Protein AF-0000000078694487 (afdb_homodimer)

pLDDT: mean 79.02, std 23.62, range [27.34, 98.44]

Solvent-accessible surface area (backbone atoms only — not comparable to full-atom values): 12330 Å² total; per-residue (Å²): 128,56,72,68,54,49,53,48,50,51,53,51,51,49,51,52,50,52,43,44,56,47,27,65,55,31,71,50,62,69,57,20,54,50,44,40,51,47,51,51,53,51,51,55,55,49,70,71,44,56,69,72,55,43,51,48,35,56,73,62,49,47,57,54,52,43,51,41,50,47,51,42,26,51,47,46,49,75,60,61,56,83,67,68,71,68,53,60,69,60,58,66,66,66,62,70,74,65,77,74,81,77,71,80,80,78,126,128,56,72,68,54,51,53,49,51,51,53,52,50,49,51,50,48,53,44,43,55,46,27,66,56,31,70,51,62,69,57,20,54,50,44,40,50,46,52,51,53,50,52,56,56,47,68,70,44,56,69,71,55,42,51,49,36,57,73,62,49,46,56,53,52,42,51,41,52,47,50,42,26,52,48,46,47,76,61,58,57,83,70,69,72,69,56,60,67,60,57,66,66,63,63,69,71,67,79,69,76,82,68,78,81,74,133

InterPro domains:
  IPR008011 Complex 1 LYR protein domain [PF05347] (18-67)
  IPR045297 LYRM4, LYR domain [cd20264] (11-79)
  IPR051522 Iron-sulfur cluster assembly LYR protein [PTHR13166] (3-97)

Organism: Leishmania braziliensis (NCBI:txid5660)

Nearest PDB structures (foldseek):
  6odd-assembly1_B  TM=8.840E-01  e=9.822E-03  Homo sapiens
  6uxe-assembly1_B  TM=8.274E-01  e=1.386E-02  Homo sapiens
  5usr-assembly1_B  TM=8.382E-01  e=1.386E-02  Homo sapiens
  6nzu-assembly1_B  TM=8.400E-01  e=1.647E-02  Homo sapiens
  8pk8-assembly1_B  TM=8.648E-01  e=2.607E-02  Homo sapiens

Foldseek 3Di:
DDPLLVVLVVLLVVLLVLQLVLLCLAPDPVSSVVSNVVSVVVSVVLVPDDSVVSVVCSVPPSVVVSVVSNVVSVVNVVPPDPPVPPVVVVVVVPPPPPDPCPPPDDD/DDPLLVVLVVLLVVLLVLQLVLLCLAPDPVSSVVSNVVSVVVSVVLVPDDSVVSVVCSVPPSVVVSVVSNVVSVVNVVPPPPPPPPVVVVVVPPPPPPDDDPPPPDD

Structure (mmCIF, N/CA/C/O backbone):
data_AF-0000000078694487-model_v1
#
loop_
_entity.id
_entity.type
_entity.pdbx_description
1 polymer 'Complex 1 LYR protein domain-containing protein'
#
loop_
_atom_site.group_PDB
_atom_site.id
_atom_site.type_symbol
_atom_site.label_atom_id
_atom_site.label_alt_id
_atom_site.label_comp_id
_atom_site.label_asym_id
_atom_site.label_entity_id
_atom_site.label_seq_id
_atom_site.pdbx_PDB_ins_code
_atom_site.Cartn_x
_atom_site.Cartn_y
_atom_site.Cartn_z
_atom_site.occupancy
_atom_site.B_iso_or_equiv
_atom_site.auth_seq_id
_atom_site.auth_comp_id
_atom_site.auth_asym_id
_atom_site.auth_atom_id
_atom_site.pdbx_PDB_model_num
ATOM 1 N N . MET A 1 1 ? -7.102 36 2.168 1 65 1 MET A N 1
ATOM 2 C CA . MET A 1 1 ? -6.176 35.062 2.803 1 65 1 MET A CA 1
ATOM 3 C C . MET A 1 1 ? -4.828 35.719 3.066 1 65 1 MET A C 1
ATOM 5 O O . MET A 1 1 ? -4.324 36.469 2.229 1 65 1 MET A O 1
ATOM 9 N N . SER A 1 2 ? -4.316 35.75 4.34 1 81 2 SER A N 1
ATOM 10 C CA . SER A 1 2 ? -3.037 36.344 4.699 1 81 2 SER A CA 1
ATOM 11 C C . SER A 1 2 ? -1.9 35.75 3.863 1 81 2 SER A C 1
ATOM 13 O O . SER A 1 2 ? -2.031 34.688 3.299 1 81 2 SER A O 1
ATOM 15 N N . ALA A 1 3 ? -0.871 36.625 3.525 1 84.69 3 ALA A N 1
ATOM 16 C CA . ALA A 1 3 ? 0.297 36.188 2.775 1 84.69 3 ALA A CA 1
ATOM 17 C C . ALA A 1 3 ? 0.843 34.875 3.346 1 84.69 3 ALA A C 1
ATOM 19 O O . ALA A 1 3 ? 1.283 34 2.598 1 84.69 3 ALA A O 1
ATOM 20 N N . THR A 1 4 ? 0.876 34.75 4.625 1 83.12 4 THR A N 1
ATOM 21 C CA . THR A 1 4 ? 1.376 33.562 5.281 1 83.12 4 THR A CA 1
ATOM 22 C C . THR A 1 4 ? 0.465 32.375 4.992 1 83.12 4 THR A C 1
ATOM 24 O O . THR A 1 4 ? 0.942 31.25 4.777 1 83.12 4 THR A O 1
ATOM 27 N N . ALA A 1 5 ? -0.857 32.625 4.934 1 84.94 5 ALA A N 1
ATOM 28 C CA . ALA A 1 5 ? -1.819 31.578 4.629 1 84.94 5 ALA A CA 1
ATOM 29 C C . ALA A 1 5 ? -1.67 31.109 3.188 1 84.94 5 ALA A C 1
ATOM 31 O O . ALA A 1 5 ? -1.792 29.906 2.906 1 84.94 5 ALA A O 1
ATOM 32 N N . LYS A 1 6 ? -1.351 32.062 2.322 1 88.25 6 LYS A N 1
ATOM 33 C CA . LYS A 1 6 ? -1.169 31.719 0.917 1 88.25 6 LYS A CA 1
ATOM 34 C C . LYS A 1 6 ? 0.071 30.859 0.721 1 88.25 6 LYS A C 1
ATOM 36 O O . LYS A 1 6 ? 0.046 29.891 -0.051 1 88.25 6 LYS A O 1
ATOM 41 N N . THR A 1 7 ? 1.147 31.25 1.404 1 91.31 7 THR A N 1
ATOM 42 C CA . THR A 1 7 ? 2.385 30.484 1.312 1 91.31 7 THR A CA 1
ATOM 43 C C . THR A 1 7 ? 2.188 29.062 1.858 1 91.31 7 THR A C 1
ATOM 45 O O . THR A 1 7 ? 2.713 28.094 1.301 1 91.31 7 THR A O 1
ATOM 48 N N . LEU A 1 8 ? 1.428 28.953 2.934 1 93.75 8 LEU A N 1
ATOM 49 C CA . LEU A 1 8 ? 1.145 27.656 3.529 1 93.75 8 LEU A CA 1
ATOM 50 C C . LEU A 1 8 ? 0.341 26.781 2.572 1 93.75 8 LEU A C 1
ATOM 52 O O . LEU A 1 8 ? 0.654 25.594 2.389 1 93.75 8 LEU A O 1
ATOM 56 N N . LYS A 1 9 ? -0.714 27.422 1.972 1 93.12 9 LYS A N 1
ATOM 57 C CA . LYS A 1 9 ? -1.546 26.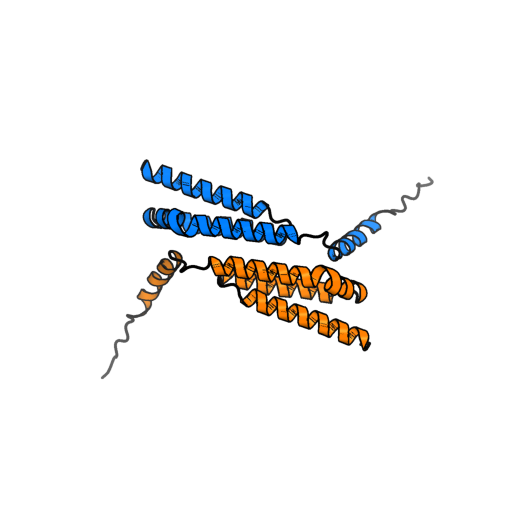688 1.021 1 93.12 9 LYS A CA 1
ATOM 58 C C . LYS A 1 9 ? -0.719 26.188 -0.16 1 93.12 9 LYS A C 1
ATOM 60 O O . LYS A 1 9 ? -0.901 25.062 -0.615 1 93.12 9 LYS A O 1
ATOM 65 N N . LYS A 1 10 ? 0.16 27.031 -0.602 1 95.56 10 LYS A N 1
ATOM 66 C CA . LYS A 1 10 ? 1.021 26.656 -1.718 1 95.56 10 LYS A CA 1
ATOM 67 C C . LYS A 1 10 ? 1.906 25.469 -1.349 1 95.56 10 LYS A C 1
ATOM 69 O O . LYS A 1 10 ? 2.094 24.547 -2.154 1 95.56 10 LYS A O 1
ATOM 74 N N . SER A 1 11 ? 2.467 25.453 -0.12 1 95.44 11 SER A N 1
ATOM 75 C CA . SER A 1 11 ? 3.33 24.375 0.346 1 95.44 11 SER A CA 1
ATOM 76 C C . SER A 1 11 ? 2.555 23.078 0.486 1 95.44 11 SER A C 1
ATOM 78 O O . SER A 1 11 ? 3.057 22 0.13 1 95.44 11 SER A O 1
ATOM 80 N N . VAL A 1 12 ? 1.348 23.156 0.952 1 95.94 12 VAL A N 1
ATOM 81 C CA . VAL A 1 12 ? 0.498 21.984 1.098 1 95.94 12 VAL A CA 1
ATOM 82 C C . VAL A 1 12 ? 0.166 21.406 -0.279 1 95.94 12 VAL A C 1
ATOM 84 O O . VAL A 1 12 ? 0.229 20.188 -0.486 1 95.94 12 VAL A O 1
ATOM 87 N N . ASP A 1 13 ? -0.141 22.344 -1.225 1 96.56 13 ASP A N 1
ATOM 88 C CA . ASP A 1 13 ? -0.469 21.922 -2.584 1 96.56 13 ASP A CA 1
ATOM 89 C C . ASP A 1 13 ? 0.729 21.266 -3.258 1 96.56 13 ASP A C 1
ATOM 91 O O . ASP A 1 13 ? 0.57 20.281 -3.996 1 96.56 13 ASP A O 1
ATOM 95 N N . ARG A 1 14 ? 1.832 21.75 -2.986 1 96.88 14 ARG A N 1
ATOM 96 C CA . ARG A 1 14 ? 3.053 21.188 -3.557 1 96.88 14 ARG A CA 1
ATOM 97 C C . ARG A 1 14 ? 3.299 19.766 -3.045 1 96.88 14 ARG A C 1
ATOM 99 O O . ARG A 1 14 ? 3.619 18.875 -3.822 1 96.88 14 ARG A O 1
ATOM 106 N N . LEU A 1 15 ? 3.119 19.594 -1.752 1 97.31 15 LEU A N 1
ATOM 107 C CA . LEU A 1 15 ? 3.291 18.266 -1.171 1 97.31 15 LEU A CA 1
ATOM 108 C C . LEU A 1 15 ? 2.254 17.281 -1.721 1 97.31 15 LEU A C 1
ATOM 110 O O . LEU A 1 15 ? 2.578 16.141 -2.045 1 97.31 15 LEU A O 1
ATOM 114 N N . ARG A 1 16 ? 1.072 17.781 -1.765 1 97.44 16 ARG A N 1
ATOM 115 C CA . ARG A 1 16 ? 0.004 16.984 -2.348 1 97.44 16 ARG A CA 1
ATOM 116 C C . ARG A 1 16 ? 0.36 16.547 -3.764 1 97.44 16 ARG A C 1
ATOM 118 O O . ARG A 1 16 ? 0.224 15.367 -4.109 1 97.44 16 ARG A O 1
ATOM 125 N N . GLY A 1 17 ? 0.855 17.453 -4.547 1 97.94 17 GLY A N 1
ATOM 126 C CA . GLY A 1 17 ? 1.255 17.156 -5.914 1 97.94 17 GLY A CA 1
ATOM 127 C C . GLY A 1 17 ? 2.385 16.156 -5.996 1 97.94 17 GLY A C 1
ATOM 128 O O . GLY A 1 17 ? 2.346 15.227 -6.816 1 97.94 17 GLY A O 1
ATOM 129 N N . GLN A 1 18 ? 3.314 16.312 -5.168 1 98.19 18 GLN A N 1
ATOM 130 C CA . GLN A 1 18 ? 4.445 15.398 -5.133 1 98.19 18 GLN A CA 1
ATOM 131 C C . GLN A 1 18 ? 3.99 13.984 -4.773 1 98.19 18 GLN A C 1
ATOM 133 O O . GLN A 1 18 ? 4.438 13.008 -5.379 1 98.19 18 GLN A O 1
ATOM 138 N N . MET A 1 19 ? 3.113 13.914 -3.84 1 97.81 19 MET A N 1
ATOM 139 C CA . MET A 1 19 ? 2.637 12.602 -3.408 1 97.81 19 MET A CA 1
ATOM 140 C C . MET A 1 19 ? 1.76 11.961 -4.48 1 97.81 19 MET A C 1
ATOM 142 O O . MET A 1 19 ? 1.82 10.75 -4.695 1 97.81 19 MET A O 1
ATOM 146 N N . MET A 1 20 ? 1.024 12.844 -5.168 1 98 20 MET A N 1
ATOM 147 C CA . MET A 1 20 ? 0.185 12.344 -6.254 1 98 20 MET A CA 1
ATOM 148 C C . MET A 1 20 ? 1.038 11.781 -7.387 1 98 20 MET A C 1
ATOM 150 O O . MET A 1 20 ? 0.774 10.688 -7.887 1 98 20 MET A O 1
ATOM 154 N N . ARG A 1 21 ? 2.023 12.453 -7.695 1 98.19 21 ARG A N 1
ATOM 155 C CA . ARG A 1 21 ? 2.934 12 -8.742 1 98.19 21 ARG A CA 1
ATOM 156 C C . ARG A 1 21 ? 3.633 10.703 -8.344 1 98.19 21 ARG A C 1
ATOM 158 O O . ARG A 1 21 ? 3.777 9.789 -9.156 1 98.19 21 ARG A O 1
ATOM 165 N N . THR A 1 22 ? 4.055 10.688 -7.086 1 98.44 22 THR A N 1
ATOM 166 C CA . THR A 1 22 ? 4.699 9.477 -6.586 1 98.44 22 THR A CA 1
ATOM 167 C C . THR A 1 22 ? 3.748 8.281 -6.656 1 98.44 22 THR A C 1
ATOM 169 O O . THR A 1 22 ? 4.125 7.207 -7.125 1 98.44 22 THR A O 1
ATOM 172 N N . ALA A 1 23 ? 2.502 8.445 -6.262 1 97.94 23 ALA A N 1
ATOM 173 C CA . ALA A 1 23 ? 1.515 7.371 -6.266 1 97.94 23 ALA A CA 1
ATOM 174 C C . ALA A 1 23 ? 1.281 6.844 -7.68 1 97.94 23 ALA A C 1
ATOM 176 O O . ALA A 1 23 ? 1.02 5.652 -7.867 1 97.94 23 ALA A O 1
ATOM 177 N N . HIS A 1 24 ? 1.437 7.727 -8.664 1 97.44 24 HIS A N 1
ATOM 178 C CA . HIS A 1 24 ? 1.247 7.324 -10.055 1 97.44 24 HIS A CA 1
ATOM 179 C C . HIS A 1 24 ? 2.387 6.43 -10.531 1 97.44 24 HIS A C 1
ATOM 181 O O . HIS A 1 24 ? 2.301 5.824 -11.602 1 97.44 24 HIS A O 1
ATOM 187 N N . GLY A 1 25 ? 3.377 6.305 -9.695 1 96.12 25 GLY A N 1
ATOM 188 C CA . GLY A 1 25 ? 4.535 5.496 -10.047 1 96.12 25 GLY A CA 1
ATOM 189 C C . GLY A 1 25 ? 4.324 4.016 -9.797 1 96.12 25 GLY A C 1
ATOM 190 O O . GLY A 1 25 ? 5.129 3.188 -10.227 1 96.12 25 GLY A O 1
ATOM 191 N N . PHE A 1 26 ? 3.279 3.648 -9.125 1 94.5 26 PHE A N 1
ATOM 192 C CA . PHE A 1 26 ? 2.982 2.234 -8.93 1 94.5 26 PHE A CA 1
ATOM 193 C C . PHE A 1 26 ? 2.709 1.547 -10.266 1 94.5 26 PHE A C 1
ATOM 195 O O . PHE A 1 26 ? 1.96 2.068 -11.094 1 94.5 26 PHE A O 1
ATOM 202 N N . ARG A 1 27 ? 3.189 0.381 -10.461 1 91.25 27 ARG A N 1
ATOM 203 C CA . ARG A 1 27 ? 2.971 -0.362 -11.695 1 91.25 27 ARG A CA 1
ATOM 204 C C . ARG A 1 27 ? 1.627 -1.084 -11.672 1 91.25 27 ARG A C 1
ATOM 206 O O . ARG A 1 27 ? 0.958 -1.197 -12.695 1 91.25 27 ARG A O 1
ATOM 213 N N . ASP A 1 28 ? 1.311 -1.61 -10.523 1 86.25 28 ASP A N 1
ATOM 214 C CA . ASP A 1 28 ? 0.03 -2.283 -10.336 1 86.25 28 ASP A CA 1
ATOM 215 C C . ASP A 1 28 ? -1.116 -1.276 -10.273 1 86.25 28 ASP A C 1
ATOM 217 O O . ASP A 1 28 ? -1.127 -0.394 -9.406 1 86.25 28 ASP A O 1
ATOM 221 N N . TYR A 1 29 ? -2.066 -1.531 -11.18 1 87.56 29 TYR A N 1
ATOM 222 C CA . TYR A 1 29 ? -3.166 -0.583 -11.32 1 87.56 29 TYR A CA 1
ATOM 223 C C . TYR A 1 29 ? -3.955 -0.472 -10.016 1 87.56 29 TYR A C 1
ATOM 225 O O . TYR A 1 29 ? -4.316 0.629 -9.594 1 87.56 29 TYR A O 1
ATOM 233 N N . ASN A 1 30 ? -4.27 -1.523 -9.445 1 84.5 30 ASN A N 1
ATOM 234 C CA . ASN A 1 30 ? -5.059 -1.521 -8.211 1 84.5 30 ASN A CA 1
ATOM 235 C C . ASN A 1 30 ? -4.352 -0.75 -7.098 1 84.5 30 ASN A C 1
ATOM 237 O O . ASN A 1 30 ? -4.984 0.027 -6.379 1 84.5 30 ASN A O 1
ATOM 241 N N . PHE A 1 31 ? -3.088 -0.93 -7.008 1 91.44 31 PHE A N 1
ATOM 242 C CA . PHE A 1 31 ? -2.309 -0.18 -6.031 1 91.44 31 PHE A CA 1
ATOM 243 C C . PHE A 1 31 ? -2.273 1.302 -6.387 1 91.44 31 PHE A C 1
ATOM 245 O O . PHE A 1 31 ? -2.49 2.158 -5.527 1 91.44 31 PHE A O 1
ATOM 252 N N . ARG A 1 32 ? -2.062 1.55 -7.625 1 95.06 32 ARG A N 1
ATOM 253 C CA . ARG A 1 32 ? -1.998 2.934 -8.078 1 95.06 32 ARG A CA 1
ATOM 254 C C . ARG A 1 32 ? -3.295 3.674 -7.77 1 95.06 32 ARG A C 1
ATOM 256 O O . ARG A 1 32 ? -3.27 4.762 -7.188 1 95.06 32 ARG A O 1
ATOM 263 N N . GLN A 1 33 ? -4.461 3.018 -8.039 1 95.25 33 GLN A N 1
ATOM 264 C CA . GLN A 1 33 ? -5.754 3.656 -7.805 1 95.25 33 GLN A CA 1
ATOM 265 C C . GLN A 1 33 ? -6.008 3.848 -6.312 1 95.25 33 GLN A C 1
ATOM 267 O O . GLN A 1 33 ? -6.539 4.879 -5.895 1 95.25 33 GLN A O 1
ATOM 272 N N . TYR A 1 34 ? -5.59 2.896 -5.645 1 92.5 34 TYR A N 1
ATOM 273 C CA . TYR A 1 34 ? -5.789 2.984 -4.203 1 92.5 34 TYR A CA 1
ATOM 274 C C . TYR A 1 34 ? -4.98 4.133 -3.611 1 92.5 34 TYR A C 1
ATOM 276 O O . TYR A 1 34 ? -5.52 4.965 -2.879 1 92.5 34 TYR A O 1
ATOM 284 N N . PHE A 1 35 ? -3.713 4.211 -3.953 1 96.69 35 PHE A N 1
ATOM 285 C CA . PHE A 1 35 ? -2.859 5.203 -3.311 1 96.69 35 PHE A CA 1
ATOM 286 C C . PHE A 1 35 ? -3.158 6.598 -3.84 1 96.69 35 PHE A C 1
ATOM 288 O O . PHE A 1 35 ? -3.064 7.582 -3.1 1 96.69 35 PHE A O 1
ATOM 295 N N . VAL A 1 36 ? -3.555 6.762 -5.07 1 97.5 36 VAL A N 1
ATOM 296 C CA . VAL A 1 36 ? -3.951 8.055 -5.621 1 97.5 36 VAL A CA 1
ATOM 297 C C . VAL A 1 36 ? -5.172 8.578 -4.867 1 97.5 36 VAL A C 1
ATOM 299 O O . VAL A 1 36 ? -5.191 9.734 -4.438 1 97.5 36 VAL A O 1
ATOM 302 N N . GLN A 1 37 ? -6.16 7.645 -4.648 1 96.12 37 GLN A N 1
ATOM 303 C CA . GLN A 1 37 ? -7.348 8.055 -3.91 1 96.12 37 GLN A CA 1
ATOM 304 C C . GLN A 1 37 ? -7.008 8.375 -2.457 1 96.12 37 GLN A C 1
ATOM 306 O O . GLN A 1 37 ? -7.543 9.32 -1.884 1 96.12 37 GLN A O 1
ATOM 311 N N . HIS A 1 38 ? -6.109 7.637 -1.922 1 94.19 38 HIS A N 1
ATOM 312 C CA . HIS A 1 38 ? -5.699 7.832 -0.537 1 94.19 38 HIS A CA 1
ATOM 313 C C . HIS A 1 38 ? -5.016 9.18 -0.348 1 94.19 38 HIS A C 1
ATOM 315 O O . HIS A 1 38 ? -5.301 9.898 0.616 1 94.19 38 HIS A O 1
ATOM 321 N N . VAL A 1 39 ? -4.176 9.578 -1.247 1 96.56 39 VAL A N 1
ATOM 322 C CA . VAL A 1 39 ? -3.525 10.891 -1.19 1 96.56 39 VAL A CA 1
ATOM 323 C C . VAL A 1 39 ? -4.578 11.992 -1.282 1 96.56 39 VAL A C 1
ATOM 325 O O . VAL A 1 39 ? -4.543 12.953 -0.517 1 96.56 39 VAL A O 1
ATOM 328 N N . LYS A 1 40 ? -5.516 11.805 -2.154 1 96.69 40 LYS A N 1
ATOM 329 C CA . LYS A 1 40 ? -6.586 12.789 -2.299 1 96.69 40 LYS A CA 1
ATOM 330 C C . LYS A 1 40 ? -7.363 12.953 -0.996 1 96.69 40 LYS A C 1
ATOM 332 O O . LYS A 1 40 ? -7.551 14.07 -0.514 1 96.69 40 LYS A O 1
ATOM 337 N N . ASP A 1 41 ? -7.773 11.828 -0.438 1 93.75 41 ASP A N 1
ATOM 338 C CA . ASP A 1 41 ? -8.547 11.852 0.802 1 93.75 41 ASP A CA 1
ATOM 339 C C . ASP A 1 41 ? -7.742 12.484 1.937 1 93.75 41 ASP A C 1
ATOM 341 O O . ASP A 1 41 ? -8.289 13.258 2.727 1 93.75 41 ASP A O 1
ATOM 345 N N . ASP A 1 42 ? -6.48 12.133 2.014 1 92.25 42 ASP A N 1
ATOM 346 C CA . ASP A 1 42 ? -5.613 12.664 3.059 1 92.25 42 ASP A CA 1
ATOM 347 C C . ASP A 1 42 ? -5.516 14.188 2.975 1 92.25 42 ASP A C 1
ATOM 349 O O . ASP A 1 42 ? -5.629 14.875 3.986 1 92.25 42 ASP A O 1
ATOM 353 N N . PHE A 1 43 ? -5.344 14.672 1.863 1 95.62 43 PHE A N 1
ATOM 354 C CA . PHE A 1 43 ? -5.113 16.109 1.737 1 95.62 43 PHE A CA 1
ATOM 355 C C . PHE A 1 43 ? -6.434 16.875 1.772 1 95.62 43 PHE A C 1
ATOM 357 O O . PHE A 1 43 ? -6.453 18.078 2.041 1 95.62 43 PHE A O 1
ATOM 364 N N . ASP A 1 44 ? -7.605 16.203 1.519 1 94.81 44 ASP A N 1
ATOM 365 C CA . ASP A 1 44 ? -8.906 16.781 1.832 1 94.81 44 ASP A CA 1
ATOM 366 C C . ASP A 1 44 ? -9.062 16.984 3.336 1 94.81 44 ASP A C 1
ATOM 368 O O . ASP A 1 44 ? -9.594 18.016 3.775 1 94.81 44 ASP A O 1
ATOM 372 N N . ALA A 1 45 ? -8.57 15.984 4.035 1 92.31 45 ALA A N 1
ATOM 373 C CA . ALA A 1 45 ? -8.617 16.078 5.492 1 92.31 45 ALA A CA 1
ATOM 374 C C . ALA A 1 45 ? -7.664 17.156 6.004 1 92.31 45 ALA A C 1
ATOM 376 O O . ALA A 1 45 ? -8 17.906 6.918 1 92.31 45 ALA A O 1
ATOM 377 N N . VAL A 1 46 ? -6.496 17.266 5.418 1 93.31 46 VAL A N 1
ATOM 378 C CA . VAL A 1 46 ? -5.5 18.25 5.816 1 93.31 46 VAL A CA 1
ATOM 379 C C . VAL A 1 46 ? -6.031 19.656 5.562 1 93.31 46 VAL A C 1
ATOM 381 O O . VAL A 1 46 ? -5.809 20.578 6.363 1 93.31 46 VAL A O 1
ATOM 384 N N . ALA A 1 47 ? -6.781 19.828 4.453 1 92.94 47 ALA A N 1
ATOM 385 C CA . ALA A 1 47 ? -7.316 21.141 4.062 1 92.94 47 ALA A CA 1
ATOM 386 C C . ALA A 1 47 ? -8.305 21.656 5.102 1 92.94 47 ALA A C 1
ATOM 388 O O . ALA A 1 47 ? -8.531 22.859 5.207 1 92.94 47 ALA A O 1
ATOM 389 N N . LYS A 1 48 ? -8.828 20.719 5.863 1 93.44 48 LYS A N 1
ATOM 390 C CA . LYS A 1 48 ? -9.836 21.094 6.848 1 93.44 48 LYS A CA 1
ATOM 391 C C . LYS A 1 48 ? -9.195 21.453 8.188 1 93.44 48 LYS A C 1
ATOM 393 O O . LYS A 1 48 ? -9.875 21.969 9.086 1 93.44 48 LYS A O 1
ATOM 398 N N . LEU A 1 49 ? -7.906 21.297 8.273 1 92.38 49 LEU A N 1
ATOM 399 C CA . LEU A 1 49 ? -7.199 21.578 9.523 1 92.38 49 LEU A CA 1
ATOM 400 C C . LEU A 1 49 ? -6.91 23.078 9.648 1 92.38 49 LEU A C 1
ATOM 402 O O . LEU A 1 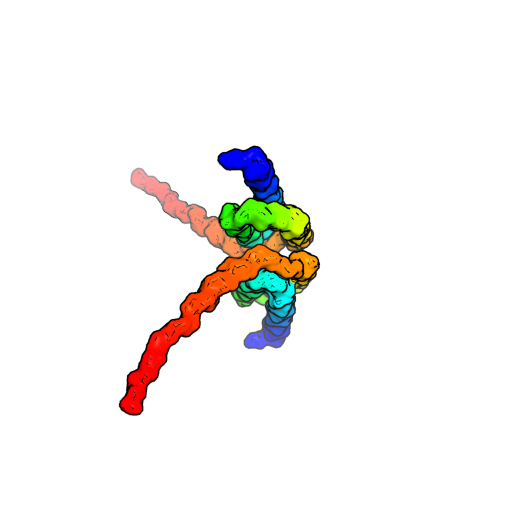49 ? -6.754 23.766 8.648 1 92.38 49 LEU A O 1
ATOM 406 N N . PRO A 1 50 ? -6.852 23.578 10.984 1 93.12 50 PRO A N 1
ATOM 407 C CA . PRO A 1 50 ? -6.371 24.938 11.188 1 93.12 50 PRO A CA 1
ATOM 408 C C . PRO A 1 50 ? -4.945 25.156 10.672 1 93.12 50 PRO A C 1
ATOM 410 O O . PRO A 1 50 ? -4.172 24.188 10.594 1 93.12 50 PRO A O 1
ATOM 413 N N . GLU A 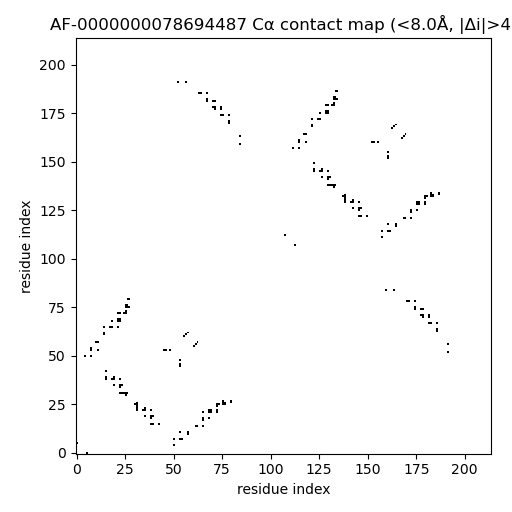1 51 ? -4.574 26.344 10.297 1 92.38 51 GLU A N 1
ATOM 414 C CA . GLU A 1 51 ? -3.285 26.672 9.703 1 92.38 51 GLU A CA 1
ATOM 415 C C . GLU A 1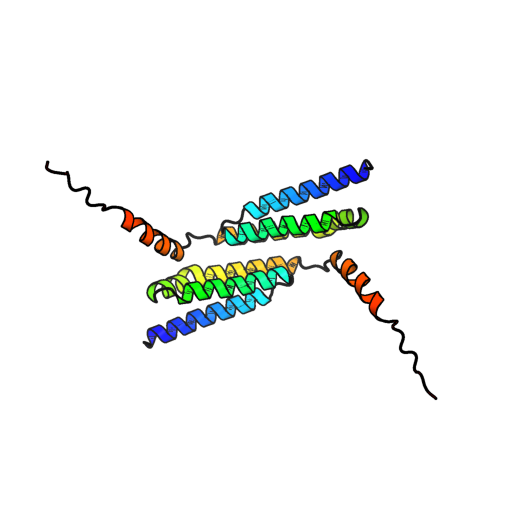 51 ? -2.131 26.156 10.547 1 92.38 51 GLU A C 1
ATOM 417 O O . GLU A 1 51 ? -1.13 25.672 10.008 1 92.38 51 GLU A O 1
ATOM 422 N N . GLU A 1 52 ? -2.256 26.297 11.891 1 92.25 52 GLU A N 1
ATOM 423 C CA . GLU A 1 52 ? -1.196 25.844 12.789 1 92.25 52 GLU A CA 1
ATOM 424 C C . GLU A 1 52 ? -0.965 24.344 12.648 1 92.25 52 GLU A C 1
ATOM 426 O O . GLU A 1 52 ? 0.18 23.891 12.633 1 92.25 52 GLU A O 1
ATOM 431 N N . GLU A 1 53 ? -2.059 23.562 12.477 1 92.19 53 GLU A N 1
ATOM 432 C CA . GLU A 1 53 ? -1.969 22.125 12.328 1 92.19 53 GLU A CA 1
ATOM 433 C C . GLU A 1 53 ? -1.441 21.734 10.945 1 92.19 53 GLU A C 1
ATOM 435 O O . GLU A 1 53 ? -0.718 20.75 10.797 1 92.19 53 GLU A O 1
ATOM 440 N N . GLN A 1 54 ? -1.811 22.547 9.953 1 94 54 GLN A N 1
ATOM 441 C CA . GLN A 1 54 ? -1.266 22.312 8.617 1 94 54 GLN A CA 1
ATOM 442 C C . GLN A 1 54 ? 0.248 22.516 8.602 1 94 54 GLN A C 1
ATOM 444 O O . GLN A 1 54 ? 0.971 21.75 7.965 1 94 54 GLN A O 1
ATOM 449 N N . ARG A 1 55 ? 0.711 23.516 9.305 1 92.75 55 ARG A N 1
ATOM 450 C CA . ARG A 1 55 ? 2.145 23.766 9.391 1 92.75 55 ARG A CA 1
ATOM 451 C C . ARG A 1 55 ? 2.871 22.609 10.07 1 92.75 55 ARG A C 1
ATOM 453 O O . ARG A 1 55 ? 3.943 22.203 9.625 1 92.75 55 ARG A O 1
ATOM 460 N N . LYS A 1 56 ? 2.291 22.141 11.156 1 90.25 56 LYS A N 1
ATOM 461 C CA . LYS A 1 56 ? 2.873 21.016 11.867 1 90.25 56 LYS A CA 1
ATOM 462 C C . LYS A 1 56 ? 2.92 19.766 10.977 1 90.25 56 LYS A C 1
ATOM 464 O O . LYS A 1 56 ? 3.918 19.047 10.969 1 90.25 56 LYS A O 1
ATOM 469 N N . PHE A 1 57 ? 1.805 19.562 10.219 1 91.81 57 PHE A N 1
ATOM 470 C CA . PHE A 1 57 ? 1.734 18.438 9.297 1 91.81 57 PHE A CA 1
ATOM 471 C C . PHE A 1 57 ? 2.869 18.484 8.281 1 91.81 57 PHE A C 1
ATOM 473 O O . PHE A 1 57 ? 3.562 17.5 8.062 1 91.81 57 PHE A O 1
ATOM 480 N N . LEU A 1 58 ? 3.129 19.625 7.672 1 91.44 58 LEU A N 1
ATOM 481 C CA . LEU A 1 58 ? 4.164 19.797 6.66 1 91.44 58 LEU A CA 1
ATOM 482 C C . LEU A 1 58 ? 5.551 19.578 7.258 1 91.44 58 LEU A C 1
ATOM 484 O O . LEU A 1 58 ? 6.422 19 6.613 1 91.44 58 LEU A O 1
ATOM 488 N N . ALA A 1 59 ? 5.699 20.031 8.492 1 89.38 59 ALA A N 1
ATOM 489 C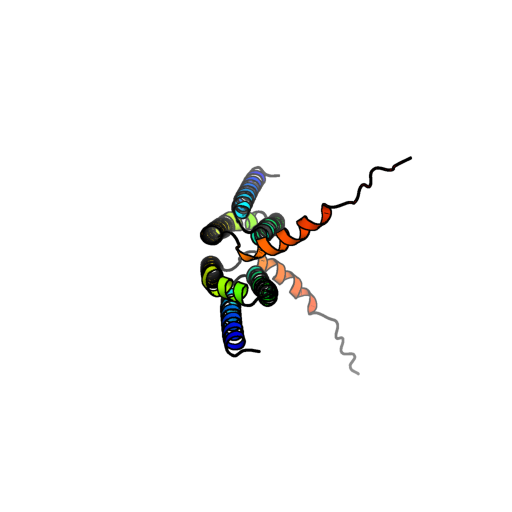 CA . ALA A 1 59 ? 7.016 20.047 9.125 1 89.38 59 ALA A CA 1
ATOM 490 C C . ALA A 1 59 ? 7.379 18.656 9.641 1 89.38 59 ALA A C 1
ATOM 492 O O . ALA A 1 59 ? 8.555 18.281 9.656 1 89.38 59 ALA A O 1
ATOM 493 N N . THR A 1 60 ? 6.469 17.891 10.008 1 85.19 60 THR A N 1
ATOM 494 C CA . THR A 1 60 ? 6.805 16.672 10.742 1 85.19 60 THR A CA 1
ATOM 495 C C . THR A 1 60 ? 6.312 15.43 9.992 1 85.19 60 THR A C 1
ATOM 497 O O . THR A 1 60 ? 7.086 14.508 9.734 1 85.19 60 THR A O 1
ATOM 500 N N . GLU A 1 61 ? 5.035 15.414 9.477 1 87.5 61 GLU A N 1
ATOM 501 C CA . GLU A 1 61 ? 4.398 14.195 8.984 1 87.5 61 GLU A CA 1
ATOM 502 C C . GLU A 1 61 ? 4.41 14.148 7.457 1 87.5 61 GLU A C 1
ATOM 504 O O . GLU A 1 61 ? 4.605 13.086 6.867 1 87.5 61 GLU A O 1
ATOM 509 N N . GLY A 1 62 ? 4.254 15.289 6.867 1 91.88 62 GLY A N 1
ATOM 510 C CA . GLY A 1 62 ? 4.086 15.328 5.422 1 91.88 62 GLY A CA 1
ATOM 511 C C . GLY A 1 62 ? 5.281 14.781 4.668 1 91.88 62 GLY A C 1
ATOM 512 O O . GLY A 1 62 ? 5.125 13.953 3.766 1 91.88 62 GLY A O 1
ATOM 513 N N . ARG A 1 63 ? 6.414 15.203 5.082 1 89.25 63 ARG A N 1
ATOM 514 C CA . ARG A 1 63 ? 7.629 14.773 4.391 1 89.25 63 ARG A CA 1
ATOM 515 C C . ARG A 1 63 ? 7.898 13.289 4.625 1 89.25 63 ARG A C 1
ATOM 517 O O . ARG A 1 63 ? 8.344 12.586 3.715 1 89.25 63 ARG A O 1
ATOM 524 N N . ASP A 1 64 ? 7.695 12.867 5.809 1 90.69 64 ASP A N 1
ATOM 525 C CA . ASP A 1 64 ? 7.883 11.453 6.121 1 90.69 64 ASP A CA 1
ATOM 526 C C . ASP A 1 64 ? 6.91 10.578 5.332 1 90.69 64 ASP A C 1
ATOM 528 O O . ASP A 1 64 ? 7.285 9.516 4.836 1 90.69 64 ASP A O 1
ATOM 532 N N . ARG A 1 65 ? 5.664 11.031 5.176 1 92.12 65 ARG A N 1
ATOM 533 C CA . ARG A 1 65 ? 4.664 10.289 4.41 1 92.12 65 ARG A CA 1
ATOM 534 C C . ARG A 1 65 ? 5.066 10.188 2.943 1 92.12 65 ARG A C 1
ATOM 536 O O . ARG A 1 65 ? 4.852 9.156 2.305 1 92.12 65 ARG A O 1
ATOM 543 N N . LEU A 1 66 ? 5.637 11.297 2.455 1 94.88 66 LEU A N 1
ATOM 544 C CA . LEU A 1 66 ? 6.113 11.266 1.077 1 94.88 66 LEU A CA 1
ATOM 545 C C . LEU A 1 66 ? 7.223 10.234 0.905 1 94.88 66 LEU A C 1
ATOM 547 O O . LEU A 1 66 ? 7.191 9.438 -0.035 1 94.88 66 LEU A O 1
ATOM 551 N N . ARG A 1 67 ? 8.164 10.172 1.816 1 94.06 67 ARG A N 1
ATOM 552 C CA . ARG A 1 67 ? 9.266 9.227 1.752 1 94.06 67 ARG A CA 1
ATOM 553 C C . ARG A 1 67 ? 8.766 7.789 1.829 1 94.06 67 ARG A C 1
ATOM 555 O O . ARG A 1 67 ? 9.242 6.918 1.1 1 94.06 67 ARG A O 1
ATOM 562 N N . GLN A 1 68 ? 7.867 7.57 2.697 1 94.5 68 GLN A N 1
ATOM 563 C CA . GLN A 1 68 ? 7.27 6.246 2.812 1 94.5 68 GLN A CA 1
ATOM 564 C C . GLN A 1 68 ? 6.625 5.816 1.497 1 94.5 68 GLN A C 1
ATOM 566 O O . GLN A 1 68 ? 6.832 4.695 1.032 1 94.5 68 GLN A O 1
ATOM 571 N N . LEU A 1 69 ? 5.84 6.738 0.959 1 96.31 69 LEU A N 1
ATOM 572 C CA . LEU A 1 69 ? 5.156 6.449 -0.296 1 96.31 69 LEU A CA 1
ATOM 573 C C . LEU A 1 69 ? 6.16 6.152 -1.406 1 96.31 69 LEU A C 1
ATOM 575 O O . LEU A 1 69 ? 5.965 5.219 -2.191 1 96.31 69 LEU A O 1
ATOM 579 N N . GLN A 1 70 ? 7.281 6.914 -1.425 1 97.12 70 GLN A N 1
ATOM 580 C CA . GLN A 1 70 ? 8.328 6.695 -2.418 1 97.12 70 GLN A CA 1
ATOM 581 C C . GLN A 1 70 ? 8.945 5.309 -2.277 1 97.12 70 GLN A C 1
ATOM 583 O O . GLN A 1 70 ? 9.148 4.613 -3.273 1 97.12 70 GLN A O 1
ATOM 588 N N . ARG A 1 71 ? 9.172 4.93 -1.069 1 94.75 71 ARG A N 1
ATOM 589 C CA . ARG A 1 71 ? 9.75 3.615 -0.819 1 94.75 71 ARG A CA 1
ATOM 590 C C . ARG A 1 71 ? 8.773 2.504 -1.183 1 94.75 71 ARG A C 1
ATOM 592 O O . ARG A 1 71 ? 9.172 1.478 -1.739 1 94.75 71 ARG A O 1
ATOM 599 N N . MET A 1 72 ? 7.527 2.697 -0.938 1 94.88 72 MET A N 1
ATOM 600 C CA . MET A 1 72 ? 6.512 1.705 -1.28 1 94.88 72 MET A CA 1
ATOM 601 C C . MET A 1 72 ? 6.406 1.536 -2.793 1 94.88 72 MET A C 1
ATOM 603 O O . MET A 1 72 ? 6.266 0.417 -3.289 1 94.88 72 MET A O 1
ATOM 607 N N . VAL A 1 73 ? 6.566 2.617 -3.479 1 96.81 73 VAL A N 1
ATOM 608 C CA . VAL A 1 73 ? 6.508 2.588 -4.938 1 96.81 73 VAL A CA 1
ATOM 609 C C . VAL A 1 73 ? 7.707 1.816 -5.484 1 96.81 73 VAL A C 1
ATOM 611 O O . VAL A 1 73 ? 7.559 0.982 -6.383 1 96.81 73 VAL A O 1
ATOM 614 N N . VAL A 1 74 ? 8.875 2.117 -4.941 1 95.44 74 VAL A N 1
ATOM 615 C CA . VAL A 1 74 ? 10.094 1.448 -5.391 1 95.44 74 VAL A CA 1
ATOM 616 C C . VAL A 1 74 ? 9.984 -0.052 -5.133 1 95.44 74 VAL A C 1
ATOM 618 O O . VAL A 1 74 ? 10.305 -0.863 -6.008 1 95.44 74 VAL A O 1
ATOM 621 N N . VAL A 1 75 ? 9.492 -0.418 -3.98 1 92.88 75 VAL A N 1
ATOM 622 C CA . VAL A 1 75 ? 9.312 -1.825 -3.637 1 92.88 75 VAL A CA 1
ATOM 623 C C . VAL A 1 75 ? 8.336 -2.477 -4.613 1 92.88 75 VAL A C 1
ATOM 625 O O . VAL A 1 75 ? 8.555 -3.605 -5.059 1 92.88 75 VAL A O 1
ATOM 628 N N . ASN A 1 76 ? 7.238 -1.812 -4.914 1 91.44 76 ASN A N 1
ATOM 629 C CA . ASN A 1 76 ? 6.246 -2.307 -5.863 1 91.44 76 ASN A CA 1
ATOM 630 C C . ASN A 1 76 ? 6.844 -2.486 -7.254 1 91.44 76 ASN A C 1
ATOM 632 O O . ASN A 1 76 ? 6.547 -3.469 -7.938 1 91.44 76 ASN A O 1
ATOM 636 N N . GLN A 1 77 ? 7.738 -1.587 -7.723 1 91.44 77 GLN A N 1
ATOM 637 C CA . GLN A 1 77 ? 8.328 -1.604 -9.055 1 91.44 77 GLN A CA 1
ATOM 638 C C . GLN A 1 77 ? 9.328 -2.744 -9.203 1 91.44 77 GLN A C 1
ATOM 640 O O . GLN A 1 77 ? 9.453 -3.338 -10.273 1 91.44 77 GLN A O 1
ATOM 645 N N . MET A 1 78 ? 10.008 -3.057 -8.188 1 86.94 78 MET A N 1
ATOM 646 C CA . MET A 1 78 ? 11.031 -4.098 -8.219 1 86.94 78 MET A CA 1
ATOM 647 C C . MET A 1 78 ? 10.414 -5.465 -8.492 1 86.94 78 MET A C 1
ATOM 649 O O . MET A 1 78 ? 11.047 -6.324 -9.109 1 86.94 78 MET A O 1
ATOM 653 N N . TYR A 1 79 ? 9.203 -5.527 -8.102 1 77.06 79 TYR A N 1
ATOM 654 C CA . TYR A 1 79 ? 8.609 -6.852 -8.188 1 77.06 79 TYR A CA 1
ATOM 655 C C . TYR A 1 79 ? 7.531 -6.898 -9.273 1 77.06 79 TYR A C 1
ATOM 657 O O . TYR A 1 79 ? 6.863 -7.918 -9.453 1 77.06 79 TYR A O 1
ATOM 665 N N . ALA A 1 80 ? 7.117 -5.859 -9.797 1 68.38 80 ALA A N 1
ATOM 666 C CA . ALA A 1 80 ? 6.09 -5.824 -10.836 1 68.38 80 ALA A CA 1
ATOM 667 C C . ALA A 1 80 ? 6.52 -6.625 -12.062 1 68.38 80 ALA A C 1
ATOM 669 O O . ALA A 1 80 ? 7.449 -6.238 -12.773 1 68.38 80 ALA A O 1
ATOM 670 N N . LYS A 1 81 ? 6.918 -7.859 -11.859 1 61.44 81 LYS A N 1
ATOM 671 C CA . LYS A 1 81 ? 7.105 -8.688 -13.047 1 61.44 81 LYS A CA 1
ATOM 672 C C . LYS A 1 81 ? 5.809 -8.805 -13.844 1 61.44 81 LYS A C 1
ATOM 674 O O . LYS A 1 81 ? 4.723 -8.57 -13.312 1 61.44 81 LYS A O 1
ATOM 679 N N . ARG A 1 82 ? 5.922 -9.141 -15.258 1 51.66 82 ARG A N 1
ATOM 680 C CA . ARG A 1 82 ? 4.785 -9.508 -16.094 1 51.66 82 ARG A CA 1
ATOM 681 C C . ARG A 1 82 ? 3.834 -10.438 -15.344 1 51.66 82 ARG A C 1
ATOM 683 O O . ARG A 1 82 ? 4.246 -11.484 -14.852 1 51.66 82 ARG A O 1
ATOM 690 N N . PRO A 1 83 ? 2.846 -9.875 -14.75 1 48.34 83 PRO A N 1
ATOM 691 C CA . PRO A 1 83 ? 1.884 -10.82 -14.18 1 48.34 83 PRO A CA 1
ATOM 692 C C . PRO A 1 83 ? 1.657 -12.047 -15.062 1 48.34 83 PRO A C 1
ATOM 694 O O . PRO A 1 83 ? 1.361 -11.906 -16.25 1 48.34 83 PRO A O 1
ATOM 697 N N . VAL A 1 84 ? 2.318 -13.055 -15 1 45.31 84 VAL A N 1
ATOM 698 C CA . VAL A 1 84 ? 2.012 -14.234 -15.797 1 45.31 84 VAL A CA 1
ATOM 699 C C . VAL A 1 84 ? 0.5 -14.453 -15.844 1 45.31 84 VAL A C 1
ATOM 701 O O . VAL A 1 84 ? -0.053 -14.797 -16.891 1 45.31 84 VAL A O 1
ATOM 704 N N . TYR A 1 85 ? -0.162 -14.594 -14.711 1 48.09 85 TYR A N 1
ATOM 705 C CA . TYR A 1 85 ? -1.41 -15.344 -14.734 1 48.09 85 TYR A CA 1
ATOM 706 C C . TYR A 1 85 ? -2.498 -14.578 -15.477 1 48.09 85 TYR A C 1
ATOM 708 O O . TYR A 1 85 ? -3.471 -15.164 -15.953 1 48.09 85 TYR A O 1
ATOM 716 N N . PHE A 1 86 ? -2.641 -13.188 -15.219 1 45.88 86 PHE A N 1
ATOM 717 C CA . PHE A 1 86 ? -3.955 -12.734 -15.664 1 45.88 86 PHE A CA 1
ATOM 718 C C . PHE A 1 86 ? -3.986 -12.555 -17.172 1 45.88 86 PHE A C 1
ATOM 720 O O . PHE A 1 86 ? -4.992 -12.109 -17.734 1 45.88 86 PHE A O 1
ATOM 727 N N . ASP A 1 87 ? -2.906 -12.586 -17.734 1 42 87 ASP A N 1
ATOM 728 C CA . ASP A 1 87 ? -2.982 -12.414 -19.172 1 42 87 ASP A CA 1
ATOM 729 C C . ASP A 1 87 ? -3.859 -13.5 -19.812 1 42 87 ASP A C 1
ATOM 731 O O . ASP A 1 87 ? -4.5 -13.258 -20.828 1 42 87 ASP A O 1
ATOM 735 N N . THR A 1 88 ? -3.734 -14.672 -19.391 1 40.34 88 THR A N 1
ATOM 736 C CA . THR A 1 88 ? -4.379 -15.68 -20.234 1 40.34 88 THR A CA 1
ATOM 737 C C . THR A 1 88 ? -5.895 -15.609 -20.078 1 40.34 88 THR A C 1
ATOM 739 O O . THR A 1 88 ? -6.629 -16.172 -20.906 1 40.34 88 THR A O 1
ATOM 742 N N . VAL A 1 89 ? -6.426 -15.039 -18.953 1 39.75 89 VAL A N 1
ATOM 743 C CA . VAL A 1 89 ? -7.883 -15.086 -18.984 1 39.75 89 VAL A CA 1
ATOM 744 C C . VAL A 1 89 ? -8.414 -14.102 -20.031 1 39.75 89 VAL A C 1
ATOM 746 O O . VAL A 1 89 ? -9.578 -14.164 -20.422 1 39.75 89 VAL A O 1
ATOM 749 N N . ALA A 1 90 ? -7.652 -12.984 -20.328 1 37.59 90 ALA A N 1
ATOM 750 C CA . ALA A 1 90 ? -8.195 -12.062 -21.328 1 37.59 90 ALA A CA 1
ATOM 751 C C . ALA A 1 90 ? -8.047 -12.641 -22.734 1 37.59 90 ALA A C 1
ATOM 753 O O . ALA A 1 90 ? -8.68 -12.156 -23.672 1 37.59 90 ALA A O 1
ATOM 754 N N . GLN A 1 91 ? -7.027 -13.43 -22.953 1 35.75 91 GLN A N 1
ATOM 755 C CA . GLN A 1 91 ? -6.887 -13.82 -24.344 1 35.75 91 GLN A CA 1
ATOM 756 C C . GLN A 1 91 ? -8.062 -14.68 -24.797 1 35.75 91 GLN A C 1
ATOM 758 O O . GLN A 1 91 ? -8.32 -14.805 -26 1 35.75 91 GLN A O 1
ATOM 763 N N . LYS A 1 92 ? -8.672 -15.414 -23.844 1 36.81 92 LYS A N 1
ATOM 764 C CA . LYS A 1 92 ? -9.617 -16.328 -24.469 1 36.81 92 LYS A CA 1
ATOM 765 C C . LYS A 1 92 ? -10.859 -15.586 -24.953 1 36.81 92 LYS A C 1
ATOM 767 O O . LYS A 1 92 ? -11.734 -16.172 -25.609 1 36.81 92 LYS A O 1
ATOM 772 N N . HIS A 1 93 ? -11.141 -14.352 -24.391 1 36.34 93 HIS A N 1
ATOM 773 C CA . HIS A 1 93 ? -12.445 -13.906 -24.891 1 36.34 93 HIS A CA 1
ATOM 774 C C . HIS A 1 93 ? -12.336 -13.344 -26.297 1 36.34 93 HIS A C 1
ATOM 776 O O . HIS A 1 93 ? -13.344 -12.977 -26.906 1 36.34 93 HIS A O 1
ATOM 782 N N . HIS A 1 94 ? -11.109 -12.953 -26.719 1 35.03 94 HIS A N 1
ATOM 783 C CA . HIS A 1 94 ? -11.219 -12.242 -27.984 1 35.03 94 HIS A CA 1
ATOM 784 C C . HIS A 1 94 ? -11.547 -13.195 -29.125 1 35.03 94 HIS A C 1
ATOM 786 O O . HIS A 1 94 ? -11.625 -12.781 -30.281 1 35.03 94 HIS A O 1
ATOM 792 N N . HIS A 1 95 ? -11.352 -14.516 -28.953 1 33.53 95 HIS A N 1
ATOM 793 C CA . HIS A 1 95 ? -11.383 -15.188 -30.25 1 33.53 95 HIS A CA 1
ATOM 794 C C . HIS A 1 95 ? -12.766 -15.125 -30.875 1 33.53 95 HIS A C 1
ATOM 796 O O . HIS A 1 95 ? -12.945 -15.492 -32.031 1 33.53 95 HIS A O 1
ATOM 802 N N . ARG A 1 96 ? -13.883 -15.062 -30.078 1 34.06 96 ARG A N 1
ATOM 803 C CA . ARG A 1 96 ? -14.984 -15.688 -30.797 1 34.06 96 ARG A CA 1
ATOM 804 C C . ARG A 1 96 ? -15.5 -14.773 -31.906 1 34.06 96 ARG A C 1
ATOM 806 O O . ARG A 1 96 ? -16.453 -15.117 -32.625 1 34.06 96 ARG A O 1
ATOM 813 N N . HIS A 1 97 ? -15.086 -13.5 -31.891 1 36.16 97 HIS A N 1
ATOM 814 C CA . HIS A 1 97 ? -16.094 -12.797 -32.688 1 36.16 97 HIS A CA 1
ATOM 815 C C . HIS A 1 97 ? -15.953 -13.109 -34.156 1 36.16 97 HIS A C 1
ATOM 817 O O . HIS A 1 97 ? -16.562 -12.445 -35 1 36.16 97 HIS A O 1
ATOM 823 N N . ASP A 1 98 ? -14.922 -13.906 -34.562 1 33.84 98 ASP A N 1
ATOM 824 C CA . ASP A 1 98 ? -14.656 -13.766 -36 1 33.84 98 ASP A CA 1
ATOM 825 C C . ASP A 1 98 ? -15.883 -14.156 -36.812 1 33.84 98 ASP A C 1
ATOM 827 O O . ASP A 1 98 ? -16.094 -13.625 -37.906 1 33.84 98 ASP A O 1
ATOM 831 N N . ASP A 1 99 ? -16.312 -15.375 -36.719 1 36.19 99 ASP A N 1
ATOM 832 C CA . ASP A 1 99 ? -16.516 -16.109 -37.969 1 36.19 99 ASP A CA 1
ATOM 833 C C . ASP A 1 99 ? -17.859 -15.766 -38.594 1 36.19 99 ASP A C 1
ATOM 835 O O . ASP A 1 99 ? -18.875 -16.406 -38.312 1 36.19 99 ASP A O 1
ATOM 839 N N . GLY A 1 100 ? -18.516 -14.648 -38.469 1 33.81 100 GLY A N 1
ATOM 840 C CA . GLY A 1 100 ? -19.859 -14.523 -39 1 33.81 100 GLY A CA 1
ATOM 841 C C . GLY A 1 100 ? -19.938 -14.852 -40.5 1 33.81 100 GLY A C 1
ATOM 842 O O . GLY A 1 100 ? -18.969 -14.633 -41.219 1 33.81 100 GLY A O 1
ATOM 843 N N . THR A 1 101 ? -20.719 -15.945 -40.938 1 40.56 101 THR A N 1
ATOM 844 C CA . THR A 1 101 ? -21.188 -16.703 -42.094 1 40.56 101 THR A CA 1
ATOM 845 C C . THR A 1 101 ? -21.766 -15.773 -43.156 1 40.56 101 THR A C 1
ATOM 847 O O . THR A 1 101 ? -22.953 -15.477 -43.156 1 40.56 101 THR A O 1
ATOM 850 N N . GLY A 1 102 ? -21.094 -14.672 -43.469 1 36.16 102 GLY A N 1
ATOM 851 C CA . GLY A 1 102 ? -21.75 -13.844 -44.5 1 36.16 102 GLY A CA 1
ATOM 852 C C . GLY A 1 102 ? -21.953 -14.562 -45.812 1 36.16 102 GLY A C 1
ATOM 853 O O . GLY A 1 102 ? -21 -14.867 -46.5 1 36.16 102 GLY A O 1
ATOM 854 N N . LYS A 1 103 ? -22.828 -15.609 -45.812 1 41.75 103 LYS A N 1
ATOM 855 C CA . LYS A 1 103 ? -23.188 -16.297 -47.062 1 41.75 103 LYS A CA 1
ATOM 856 C C . LYS A 1 103 ? -23.531 -15.297 -48.156 1 41.75 103 LYS A C 1
ATOM 858 O O . LYS A 1 103 ? -24.172 -14.273 -47.875 1 41.75 103 LYS A O 1
ATOM 863 N N . PRO A 1 104 ? -22.75 -15.25 -49.25 1 42.94 104 PRO A N 1
ATOM 864 C CA . PRO A 1 104 ? -23 -14.445 -50.469 1 42.94 104 PRO A CA 1
ATOM 865 C C . PRO A 1 104 ? -24.391 -14.703 -51.062 1 42.94 104 PRO A C 1
ATOM 867 O O . PRO A 1 104 ? -24.797 -15.859 -51.188 1 42.94 104 PRO A O 1
ATOM 870 N N . VAL A 1 105 ? -25.391 -14.008 -50.688 1 38.47 105 VAL A N 1
ATOM 871 C CA . VAL A 1 105 ? -26.734 -14.156 -51.25 1 38.47 105 VAL A CA 1
ATOM 872 C C . VAL A 1 105 ? -26.656 -14.281 -52.75 1 38.47 105 VAL A C 1
ATOM 874 O O . VAL A 1 105 ? -25.984 -13.492 -53.406 1 38.47 105 VAL A O 1
ATOM 877 N N . MET A 1 106 ? -27.062 -15.469 -53.344 1 36.34 106 MET A N 1
ATOM 878 C CA . MET A 1 106 ? -27.281 -16.047 -54.656 1 36.34 106 MET A CA 1
ATOM 879 C C . MET A 1 106 ? -28.219 -15.172 -55.5 1 36.34 106 MET A C 1
ATOM 881 O O . MET A 1 106 ? -28.047 -15.055 -56.719 1 36.34 106 MET A O 1
ATOM 885 N N . LYS A 1 107 ? -29.328 -14.523 -55 1 29.25 107 LYS A N 1
ATOM 886 C CA . LYS A 1 107 ? -30.188 -14.242 -56.156 1 29.25 107 LYS A CA 1
ATOM 887 C C . LYS A 1 107 ? -29.609 -13.109 -57 1 29.25 107 LYS A C 1
ATOM 889 O O . LYS A 1 107 ? -28.984 -12.188 -56.469 1 29.25 107 LYS A O 1
ATOM 894 N N . MET B 1 1 ? -9.25 -35.625 -4.301 1 65.06 1 MET B N 1
ATOM 895 C CA . MET B 1 1 ? -8.133 -34.781 -4.684 1 65.06 1 MET B CA 1
ATOM 896 C C . MET B 1 1 ? -6.816 -35.531 -4.641 1 65.06 1 MET B C 1
ATOM 898 O O . MET B 1 1 ? -6.562 -36.281 -3.703 1 65.06 1 MET B O 1
ATOM 902 N N . SER B 1 2 ? -6.023 -35.625 -5.762 1 80.81 2 SER B N 1
ATOM 903 C CA . SER B 1 2 ? -4.746 -36.312 -5.82 1 80.81 2 SER B CA 1
ATOM 904 C C . SER B 1 2 ? -3.789 -35.812 -4.746 1 80.81 2 SER B C 1
ATOM 906 O O . SER B 1 2 ? -3.957 -34.719 -4.223 1 80.81 2 SER B O 1
ATOM 908 N N . ALA B 1 3 ? -2.924 -36.75 -4.184 1 84.75 3 ALA B N 1
ATOM 909 C CA . ALA B 1 3 ? -1.928 -36.375 -3.184 1 84.75 3 ALA B CA 1
ATOM 910 C C . ALA B 1 3 ? -1.164 -35.125 -3.607 1 84.75 3 ALA B C 1
ATOM 912 O O . ALA B 1 3 ? -0.836 -34.281 -2.773 1 84.75 3 ALA B O 1
ATOM 913 N N . THR B 1 4 ? -0.833 -35.031 -4.844 1 83 4 THR B N 1
ATOM 914 C CA . THR B 1 4 ? -0.103 -33.875 -5.359 1 83 4 THR B CA 1
ATOM 915 C C . THR B 1 4 ? -0.958 -32.625 -5.277 1 83 4 THR B C 1
ATOM 917 O O . THR B 1 4 ? -0.456 -31.547 -4.945 1 83 4 THR B O 1
ATOM 920 N N . ALA B 1 5 ? -2.275 -32.781 -5.527 1 84.81 5 ALA B N 1
ATOM 921 C CA . ALA B 1 5 ? -3.195 -31.656 -5.441 1 84.81 5 ALA B CA 1
ATOM 922 C C . ALA B 1 5 ? -3.342 -31.172 -4 1 84.81 5 ALA B C 1
ATOM 924 O O . ALA B 1 5 ? -3.424 -29.969 -3.746 1 84.81 5 ALA B O 1
ATOM 925 N N . LYS B 1 6 ? -3.297 -32.156 -3.09 1 88.12 6 LYS B N 1
ATOM 926 C CA . LYS B 1 6 ? -3.418 -31.812 -1.678 1 88.12 6 LYS B CA 1
ATOM 927 C C . LYS B 1 6 ? -2.191 -31.047 -1.195 1 88.12 6 LYS B C 1
ATOM 929 O O . LYS B 1 6 ? -2.316 -30.078 -0.442 1 88.12 6 LYS B O 1
ATOM 934 N N . THR B 1 7 ? -1.022 -31.516 -1.621 1 91.31 7 THR B N 1
ATOM 935 C CA . THR B 1 7 ? 0.217 -30.844 -1.24 1 91.31 7 THR B CA 1
ATOM 936 C C . THR B 1 7 ? 0.263 -29.438 -1.806 1 91.31 7 THR B C 1
ATOM 938 O O . THR B 1 7 ? 0.723 -28.5 -1.135 1 91.31 7 THR B O 1
ATOM 941 N N . LEU B 1 8 ? -0.215 -29.281 -3.02 1 93.75 8 LEU B N 1
ATOM 942 C CA . LEU B 1 8 ? -0.25 -27.969 -3.652 1 93.75 8 LEU B CA 1
ATOM 943 C C . LEU B 1 8 ? -1.181 -27.016 -2.898 1 93.75 8 LEU B C 1
ATOM 945 O O . LEU B 1 8 ? -0.825 -25.875 -2.635 1 93.75 8 LEU B O 1
ATOM 949 N N . LYS B 1 9 ? -2.402 -27.578 -2.562 1 93.19 9 LYS B N 1
ATOM 950 C CA . LYS B 1 9 ? -3.367 -26.766 -1.819 1 93.19 9 LYS B CA 1
ATOM 951 C C . LYS B 1 9 ? -2.795 -26.328 -0.477 1 93.19 9 LYS B C 1
ATOM 953 O O . LYS B 1 9 ? -2.986 -25.172 -0.063 1 93.19 9 LYS B O 1
ATOM 958 N N . LYS B 1 10 ? -2.104 -27.219 0.142 1 95.56 10 LYS B N 1
ATOM 959 C CA . LYS B 1 10 ? -1.494 -26.906 1.43 1 95.56 10 LYS B CA 1
ATOM 960 C C . LYS B 1 10 ? -0.454 -25.797 1.284 1 95.56 10 LYS B C 1
ATOM 962 O O . LYS B 1 10 ? -0.382 -24.891 2.119 1 95.56 10 LYS B O 1
ATOM 967 N N . SER B 1 11 ? 0.359 -25.844 0.217 1 95.44 11 SER B N 1
ATOM 968 C CA . SER B 1 11 ? 1.39 -24.828 -0.028 1 95.44 11 SER B CA 1
ATOM 969 C C . SER B 1 11 ? 0.773 -23.469 -0.33 1 95.44 11 SER B C 1
ATOM 971 O O . SER B 1 11 ? 1.263 -22.453 0.144 1 95.44 11 SER B O 1
ATOM 973 N N . VAL B 1 12 ? -0.295 -23.453 -1.057 1 95.94 12 VAL B N 1
ATOM 974 C CA . VAL B 1 12 ? -0.993 -22.219 -1.383 1 95.94 12 VAL B CA 1
ATOM 975 C C . VAL B 1 12 ? -1.585 -21.609 -0.115 1 95.94 12 VAL B C 1
ATOM 977 O O . VAL B 1 12 ? -1.471 -20.406 0.113 1 95.94 12 VAL B O 1
ATOM 980 N N . ASP B 1 13 ? -2.166 -22.516 0.725 1 96.56 13 ASP B N 1
ATOM 981 C CA . ASP B 1 13 ? -2.766 -22.062 1.975 1 96.56 13 ASP B CA 1
ATOM 982 C C . ASP B 1 13 ? -1.706 -21.484 2.914 1 96.56 13 ASP B C 1
ATOM 984 O O . ASP B 1 13 ? -1.952 -20.5 3.605 1 96.56 13 ASP B O 1
ATOM 988 N N . ARG B 1 14 ? -0.615 -22.062 2.896 1 96.88 14 ARG B N 1
ATOM 989 C CA . ARG B 1 14 ? 0.482 -21.594 3.738 1 96.88 14 ARG B CA 1
ATOM 990 C C . ARG B 1 14 ? 0.951 -20.203 3.311 1 96.88 14 ARG B C 1
ATOM 992 O O . ARG B 1 14 ? 1.154 -19.328 4.152 1 96.88 14 ARG B O 1
ATOM 999 N N . LEU B 1 15 ? 1.093 -20.031 2.014 1 97.31 15 LEU B N 1
ATOM 1000 C CA . LEU B 1 15 ? 1.5 -18.734 1.5 1 97.31 15 LEU B CA 1
ATOM 1001 C C . LEU B 1 15 ? 0.445 -17.672 1.804 1 97.31 15 LEU B C 1
ATOM 1003 O O . LEU B 1 15 ? 0.778 -16.547 2.201 1 97.31 15 LEU B O 1
ATOM 1007 N N . ARG B 1 16 ? -0.752 -18.062 1.583 1 97.44 16 ARG B N 1
ATOM 1008 C CA . ARG B 1 16 ? -1.856 -17.172 1.912 1 97.44 16 ARG B CA 1
ATOM 1009 C C . ARG B 1 16 ? -1.801 -16.75 3.377 1 97.44 16 ARG B C 1
ATOM 1011 O O . ARG B 1 16 ? -1.914 -15.562 3.691 1 97.44 16 ARG B O 1
ATOM 1018 N N . GLY B 1 17 ? -1.565 -17.688 4.238 1 98 17 GLY B N 1
ATOM 1019 C CA . GLY B 1 17 ? -1.47 -17.406 5.664 1 98 17 GLY B CA 1
ATOM 1020 C C . GLY B 1 17 ? -0.31 -16.5 6.016 1 98 17 GLY B C 1
ATOM 1021 O O . GLY B 1 17 ? -0.463 -15.578 6.816 1 98 17 GLY B O 1
ATOM 1022 N N . GLN B 1 18 ? 0.762 -16.75 5.418 1 98.19 18 GLN B N 1
ATOM 1023 C CA . GLN B 1 18 ? 1.94 -15.922 5.656 1 98.19 18 GLN B CA 1
ATOM 1024 C C . GLN B 1 18 ? 1.698 -14.477 5.215 1 98.19 18 GLN B C 1
ATOM 1026 O O . GLN B 1 18 ? 2.07 -13.539 5.918 1 98.19 18 GLN B O 1
ATOM 1031 N N . MET B 1 19 ? 1.063 -14.344 4.098 1 97.88 19 MET B N 1
ATOM 1032 C CA . MET B 1 19 ? 0.808 -13.008 3.58 1 97.88 19 MET B CA 1
ATOM 1033 C C . MET B 1 19 ? -0.241 -12.289 4.422 1 97.88 19 MET B C 1
ATOM 1035 O O . MET B 1 19 ? -0.136 -11.086 4.66 1 97.88 19 MET B O 1
ATOM 1039 N N . MET B 1 20 ? -1.181 -13.094 4.922 1 98 20 MET B N 1
ATOM 1040 C CA . MET B 1 20 ? -2.205 -12.523 5.789 1 98 20 MET B CA 1
ATOM 1041 C C . MET B 1 20 ? -1.597 -12.023 7.098 1 98 20 MET B C 1
ATOM 1043 O O . MET B 1 20 ? -1.878 -10.906 7.531 1 98 20 MET B O 1
ATOM 1047 N N . ARG B 1 21 ? -0.771 -12.766 7.609 1 98.19 21 ARG B N 1
ATOM 1048 C CA . ARG B 1 21 ? -0.093 -12.383 8.844 1 98.19 21 ARG B CA 1
ATOM 1049 C C . ARG B 1 21 ? 0.783 -11.148 8.625 1 98.19 21 ARG B C 1
ATOM 1051 O O . ARG B 1 21 ? 0.809 -10.242 9.461 1 98.19 21 ARG B O 1
ATOM 1058 N N . THR B 1 22 ? 1.485 -11.172 7.508 1 98.44 22 THR B N 1
ATOM 1059 C CA . THR B 1 22 ? 2.326 -10.023 7.18 1 98.44 22 THR B CA 1
ATOM 1060 C C . THR B 1 22 ? 1.482 -8.758 7.043 1 98.44 22 THR B C 1
ATOM 1062 O O . THR B 1 22 ? 1.829 -7.715 7.598 1 98.44 22 THR B O 1
ATOM 1065 N N . ALA B 1 23 ? 0.335 -8.836 6.371 1 97.94 23 ALA B N 1
ATOM 1066 C CA . ALA B 1 23 ? -0.537 -7.688 6.156 1 97.94 23 ALA B CA 1
ATOM 1067 C C . ALA B 1 23 ? -1.047 -7.129 7.484 1 97.94 23 ALA B C 1
ATOM 1069 O O . ALA B 1 23 ? -1.253 -5.918 7.617 1 97.94 23 ALA B O 1
ATOM 1070 N N . HIS B 1 24 ? -1.173 -8.008 8.461 1 97.5 24 HIS B N 1
ATOM 1071 C CA . HIS B 1 24 ? -1.644 -7.582 9.773 1 97.5 24 HIS B CA 1
ATOM 1072 C C . HIS B 1 24 ? -0.578 -6.777 10.508 1 97.5 24 HIS B C 1
ATOM 1074 O O . HIS B 1 24 ? -0.861 -6.152 11.539 1 97.5 24 HIS B O 1
ATOM 1080 N N . GLY B 1 25 ? 0.591 -6.742 9.922 1 96.19 25 GLY B N 1
ATOM 1081 C CA . GLY B 1 25 ? 1.699 -6.023 10.531 1 96.19 25 GLY B CA 1
ATOM 1082 C C . GLY B 1 25 ? 1.667 -4.531 10.25 1 96.19 25 GLY B C 1
ATOM 1083 O O . GLY B 1 25 ? 2.418 -3.766 10.859 1 96.19 25 GLY B O 1
ATOM 1084 N N . PHE B 1 26 ? 0.822 -4.074 9.375 1 94.56 26 PHE B N 1
ATOM 1085 C CA . PHE B 1 26 ? 0.691 -2.643 9.125 1 94.56 26 PHE B CA 1
ATOM 1086 C C . PHE B 1 26 ? 0.174 -1.923 10.367 1 94.56 26 PHE B C 1
ATOM 1088 O O . PHE B 1 26 ? -0.782 -2.375 11 1 94.56 26 PHE B O 1
ATOM 1095 N N . ARG B 1 27 ? 0.708 -0.801 10.672 1 91.38 27 ARG B N 1
ATOM 1096 C CA . ARG B 1 27 ? 0.271 -0.032 11.836 1 91.38 27 ARG B CA 1
ATOM 1097 C C . ARG B 1 27 ? -0.966 0.799 11.508 1 91.38 27 ARG B C 1
ATOM 1099 O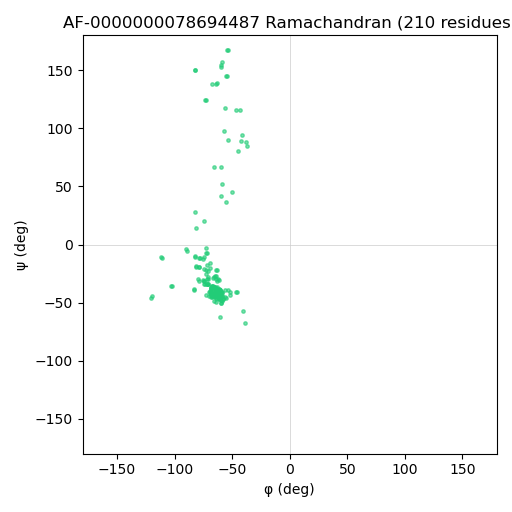 O . ARG B 1 27 ? -1.842 0.978 12.352 1 91.38 27 ARG B O 1
ATOM 1106 N N . ASP B 1 28 ? -0.98 1.323 10.32 1 86.31 28 ASP B N 1
ATOM 1107 C CA . ASP B 1 28 ? -2.123 2.096 9.844 1 86.31 28 ASP B CA 1
ATOM 1108 C C . ASP B 1 28 ? -3.303 1.185 9.508 1 86.31 28 ASP B C 1
ATOM 1110 O O . ASP B 1 28 ? -3.188 0.3 8.656 1 86.31 28 ASP B O 1
ATOM 1114 N N . TYR B 1 29 ? -4.418 1.524 10.18 1 87.56 29 TYR B N 1
ATOM 1115 C CA . TYR B 1 29 ? -5.59 0.668 10.055 1 87.56 29 TYR B CA 1
ATOM 1116 C C . TYR B 1 29 ? -6.062 0.611 8.602 1 87.56 29 TYR B C 1
ATOM 1118 O O . TYR B 1 29 ? -6.41 -0.46 8.102 1 87.56 29 TYR B O 1
ATOM 1126 N N . ASN B 1 30 ? -6.16 1.675 7.992 1 84.19 30 ASN B N 1
ATOM 1127 C CA . ASN B 1 30 ? -6.633 1.724 6.613 1 84.19 30 ASN B CA 1
ATOM 1128 C C . ASN B 1 30 ? -5.754 0.887 5.688 1 84.19 30 ASN B C 1
ATOM 1130 O O . ASN B 1 30 ? -6.262 0.153 4.836 1 84.19 30 ASN B O 1
ATOM 1134 N N . PHE B 1 31 ? -4.484 0.964 5.895 1 91.44 31 PHE B N 1
ATOM 1135 C CA . PHE B 1 31 ? -3.566 0.143 5.117 1 91.44 31 PHE B CA 1
ATOM 1136 C C . PHE B 1 31 ? -3.734 -1.332 5.461 1 91.44 31 PHE B C 1
ATOM 1138 O O . PHE B 1 31 ? -3.814 -2.178 4.566 1 91.44 31 PHE B O 1
ATOM 1145 N N . ARG B 1 32 ? -3.84 -1.571 6.719 1 95.12 32 ARG B N 1
ATOM 1146 C CA . ARG B 1 32 ? -3.996 -2.953 7.164 1 95.12 32 ARG B CA 1
ATOM 1147 C C . ARG B 1 32 ? -5.242 -3.586 6.551 1 95.12 32 ARG B C 1
ATOM 1149 O O . ARG B 1 32 ? -5.172 -4.68 5.984 1 95.12 32 ARG B O 1
ATOM 1156 N N . GLN B 1 33 ? -6.383 -2.844 6.551 1 95.06 33 GLN B N 1
ATOM 1157 C CA . GLN B 1 33 ? -7.629 -3.379 6.016 1 95.06 33 GLN B CA 1
ATOM 1158 C C . GLN B 1 33 ? -7.543 -3.564 4.504 1 95.06 33 GLN B C 1
ATOM 1160 O O . GLN B 1 33 ? -8.047 -4.555 3.963 1 95.06 33 GLN B O 1
ATOM 1165 N N . TYR B 1 34 ? -6.918 -2.646 3.949 1 92.44 34 TYR B N 1
ATOM 1166 C CA . TYR B 1 34 ? -6.781 -2.732 2.5 1 92.44 34 TYR B CA 1
ATOM 1167 C C . TYR B 1 34 ? -5.953 -3.947 2.102 1 92.44 34 TYR B C 1
ATOM 1169 O O . TYR B 1 34 ? -6.375 -4.746 1.263 1 92.44 34 TYR B O 1
ATOM 1177 N N . PHE B 1 35 ? -4.793 -4.121 2.729 1 96.69 35 PHE B N 1
ATOM 1178 C CA . PHE B 1 35 ? -3.896 -5.184 2.287 1 96.69 35 PHE B CA 1
ATOM 1179 C C . PHE B 1 35 ? -4.414 -6.547 2.723 1 96.69 35 PHE B C 1
ATOM 1181 O O . PHE B 1 35 ? -4.234 -7.539 2.018 1 96.69 35 PHE B O 1
ATOM 1188 N N . VAL B 1 36 ? -5.105 -6.66 3.84 1 97.56 36 VAL B N 1
ATOM 1189 C CA . VAL B 1 36 ? -5.719 -7.914 4.266 1 97.56 36 VAL B CA 1
ATOM 1190 C C . VAL B 1 36 ? -6.773 -8.344 3.248 1 97.56 36 VAL B C 1
ATOM 1192 O O . VAL B 1 36 ? -6.785 -9.5 2.811 1 97.56 36 VAL B O 1
ATOM 1195 N N . GLN B 1 37 ? -7.602 -7.344 2.82 1 96.25 37 GLN B N 1
ATOM 1196 C CA . GLN B 1 37 ? -8.617 -7.66 1.822 1 96.25 37 GLN B CA 1
ATOM 1197 C C . GLN B 1 37 ? -7.98 -8.023 0.484 1 96.25 37 GLN B C 1
ATOM 1199 O O . GLN B 1 37 ? -8.445 -8.938 -0.204 1 96.25 37 GLN B O 1
ATOM 1204 N N . HIS B 1 38 ? -6.93 -7.375 0.169 1 94.25 38 HIS B N 1
ATOM 1205 C CA . HIS B 1 38 ? -6.227 -7.617 -1.086 1 94.25 38 HIS B CA 1
ATOM 1206 C C . HIS B 1 38 ? -5.637 -9.023 -1.124 1 94.25 38 HIS B C 1
ATOM 1208 O O . HIS B 1 38 ? -5.75 -9.727 -2.133 1 94.25 38 HIS B O 1
ATOM 1214 N N . VAL B 1 39 ? -5.051 -9.469 -0.058 1 96.56 39 VAL B N 1
ATOM 1215 C CA . VAL B 1 39 ? -4.516 -10.828 0.022 1 96.56 39 VAL B CA 1
ATOM 1216 C C . VAL B 1 39 ? -5.648 -11.836 -0.14 1 96.56 39 VAL B C 1
ATOM 1218 O O . VAL B 1 39 ? -5.516 -12.812 -0.888 1 96.56 39 VAL B O 1
ATOM 1221 N N . LYS B 1 40 ? -6.742 -11.57 0.502 1 96.69 40 LYS B N 1
ATOM 1222 C CA . LYS B 1 40 ? -7.891 -12.461 0.388 1 96.69 40 LYS B CA 1
ATOM 1223 C C . LYS B 1 40 ? -8.359 -12.57 -1.061 1 96.69 40 LYS B C 1
ATOM 1225 O O . LYS B 1 40 ? -8.523 -13.68 -1.584 1 96.69 40 LYS B O 1
ATOM 1230 N N . ASP B 1 41 ? -8.547 -11.438 -1.692 1 93.81 41 ASP B N 1
ATOM 1231 C CA . ASP B 1 41 ? -9.008 -11.406 -3.0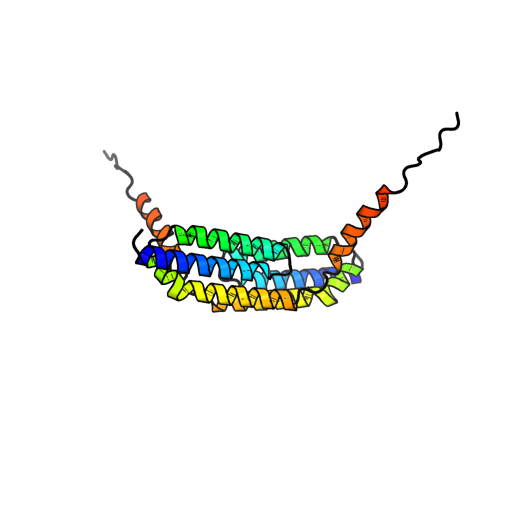76 1 93.81 41 ASP B CA 1
ATOM 1232 C C . ASP B 1 41 ? -8.023 -12.117 -4.004 1 93.81 41 ASP B C 1
ATOM 1234 O O . ASP B 1 41 ? -8.43 -12.852 -4.902 1 93.81 41 ASP B O 1
ATOM 1238 N N . ASP B 1 42 ? -6.758 -11.859 -3.787 1 92.38 42 ASP B N 1
ATOM 1239 C CA . ASP B 1 42 ? -5.719 -12.469 -4.613 1 92.38 42 ASP B CA 1
ATOM 1240 C C . ASP B 1 42 ? -5.766 -13.992 -4.523 1 92.38 42 ASP B C 1
ATOM 1242 O O . ASP B 1 42 ? -5.707 -14.68 -5.543 1 92.38 42 ASP B O 1
ATOM 1246 N N . PHE B 1 43 ? -5.887 -14.484 -3.404 1 95.75 43 PHE B N 1
ATOM 1247 C CA . PHE B 1 43 ? -5.809 -15.93 -3.242 1 95.75 43 PHE B CA 1
ATOM 1248 C C . PHE B 1 43 ? -7.141 -16.594 -3.586 1 95.75 43 PHE B C 1
ATOM 1250 O O . PHE B 1 43 ? -7.195 -17.781 -3.867 1 95.75 43 PHE B O 1
ATOM 1257 N N . ASP B 1 44 ? -8.289 -15.82 -3.596 1 94.88 44 ASP B N 1
ATOM 1258 C CA . ASP B 1 44 ? -9.523 -16.297 -4.203 1 94.88 44 ASP B CA 1
ATOM 1259 C C . ASP B 1 44 ? -9.352 -16.516 -5.707 1 94.88 44 ASP B C 1
ATOM 1261 O O . ASP B 1 44 ? -9.852 -17.5 -6.266 1 94.88 44 ASP B O 1
ATOM 1265 N N . ALA B 1 45 ? -8.648 -15.555 -6.273 1 92.44 45 ALA B N 1
ATOM 1266 C CA . ALA B 1 45 ? -8.367 -15.656 -7.703 1 92.44 45 ALA B CA 1
ATOM 1267 C C . ALA B 1 45 ? -7.41 -16.812 -7.996 1 92.44 45 ALA B C 1
ATOM 1269 O O . ALA B 1 45 ? -7.59 -17.531 -8.969 1 92.44 45 ALA B O 1
ATOM 1270 N N . VAL B 1 46 ? -6.402 -17 -7.16 1 93.56 46 VAL B N 1
ATOM 1271 C CA . VAL B 1 46 ? -5.422 -18.078 -7.332 1 93.56 46 VAL B CA 1
ATOM 1272 C C . VAL B 1 46 ? -6.109 -19.438 -7.215 1 93.56 46 VAL B C 1
ATOM 1274 O O . VAL B 1 46 ? -5.785 -20.359 -7.953 1 93.56 46 VAL B O 1
ATOM 1277 N N . ALA B 1 47 ? -7.102 -19.531 -6.305 1 92.88 47 ALA B N 1
ATOM 1278 C CA . ALA B 1 47 ? -7.816 -20.781 -6.059 1 92.88 47 ALA B CA 1
ATOM 1279 C C . ALA B 1 47 ? -8.578 -21.234 -7.301 1 92.88 47 ALA B C 1
ATOM 1281 O O . ALA B 1 47 ? -8.875 -22.422 -7.461 1 92.88 47 ALA B O 1
ATOM 1282 N N . LYS B 1 48 ? -8.844 -20.281 -8.164 1 93.56 48 LYS B N 1
ATOM 1283 C CA . LYS B 1 48 ? -9.625 -20.562 -9.359 1 93.56 48 LYS B CA 1
ATOM 1284 C C . LYS B 1 48 ? -8.727 -21 -10.508 1 93.56 48 LYS B C 1
ATOM 1286 O O . LYS B 1 48 ? -9.219 -21.469 -11.539 1 93.56 48 LYS B O 1
ATOM 1291 N N . LEU B 1 49 ? -7.426 -20.938 -10.289 1 92.44 49 LEU B N 1
ATOM 1292 C CA . LEU B 1 49 ? -6.484 -21.297 -11.344 1 92.44 49 LEU B CA 1
ATOM 1293 C C . LEU B 1 49 ? -6.293 -22.812 -11.414 1 92.44 49 LEU B C 1
ATOM 1295 O O . LEU B 1 49 ? -6.43 -23.516 -10.406 1 92.44 49 LEU B O 1
ATOM 1299 N N . PRO B 1 50 ? -5.977 -23.328 -12.695 1 93.19 50 PRO B N 1
ATOM 1300 C CA . PRO B 1 50 ? -5.574 -24.734 -12.797 1 93.19 50 PRO B CA 1
ATOM 1301 C C . PRO B 1 50 ? -4.324 -25.047 -11.969 1 93.19 50 PRO B C 1
ATOM 1303 O O . PRO B 1 50 ? -3.52 -24.141 -11.703 1 93.19 50 PRO B O 1
ATOM 1306 N N . GLU B 1 51 ? -4.137 -26.266 -11.547 1 92.38 51 GLU B N 1
ATOM 1307 C CA . GLU B 1 51 ? -3.047 -26.703 -10.68 1 92.38 51 GLU B CA 1
ATOM 1308 C C . GLU B 1 51 ? -1.692 -26.266 -11.234 1 92.38 51 GLU B C 1
ATOM 1310 O O . GLU B 1 51 ? -0.807 -25.859 -10.477 1 92.38 51 GLU B O 1
ATOM 1315 N N . GLU B 1 52 ? -1.523 -26.422 -12.555 1 92.19 52 GLU B N 1
ATOM 1316 C CA . GLU B 1 52 ? -0.254 -26.062 -13.18 1 92.19 52 GLU B CA 1
ATOM 1317 C C . GLU B 1 52 ? 0.056 -24.578 -12.977 1 92.19 52 GLU B C 1
ATOM 1319 O O . GLU B 1 52 ? 1.197 -24.203 -12.695 1 92.19 52 GLU B O 1
ATOM 1324 N N . GLU B 1 53 ? -0.979 -23.719 -13.062 1 92.38 53 GLU B N 1
ATOM 1325 C CA . GLU B 1 53 ? -0.812 -22.281 -12.883 1 92.38 53 GLU B CA 1
ATOM 1326 C C . GLU B 1 53 ? -0.588 -21.938 -11.422 1 92.38 53 GLU B C 1
ATOM 1328 O O . GLU B 1 53 ? 0.158 -21 -11.102 1 92.38 53 GLU B O 1
ATOM 1333 N N . GLN B 1 54 ? -1.224 -22.703 -10.539 1 94 54 GLN B N 1
ATOM 1334 C CA . GLN B 1 54 ? -0.984 -22.5 -9.117 1 94 54 GLN B CA 1
ATOM 1335 C C . GLN B 1 54 ? 0.465 -22.812 -8.75 1 94 54 GLN B C 1
ATOM 1337 O O . GLN B 1 54 ? 1.081 -22.094 -7.961 1 94 54 GLN B O 1
ATOM 1342 N N . ARG B 1 55 ? 0.986 -23.844 -9.336 1 92.88 55 ARG B N 1
ATOM 1343 C CA . ARG B 1 55 ? 2.375 -24.219 -9.086 1 92.88 55 ARG B CA 1
ATOM 1344 C C . ARG B 1 55 ? 3.328 -23.125 -9.578 1 92.88 55 ARG B C 1
ATOM 1346 O O . ARG B 1 55 ? 4.297 -22.797 -8.891 1 92.88 55 ARG B O 1
ATOM 1353 N N . LYS B 1 56 ? 3.059 -22.625 -10.758 1 90.25 56 LYS B N 1
ATOM 1354 C CA . LYS B 1 56 ? 3.875 -21.562 -11.312 1 90.25 56 LYS B CA 1
ATOM 1355 C C . LYS B 1 56 ? 3.814 -20.312 -10.43 1 90.25 56 LYS B C 1
ATOM 1357 O O . LYS B 1 56 ? 4.836 -19.672 -10.188 1 90.25 56 LYS B O 1
ATOM 1362 N N . PHE B 1 57 ? 2.576 -20 -9.945 1 92 57 PHE B N 1
ATOM 1363 C CA . PHE B 1 57 ? 2.385 -18.859 -9.055 1 92 57 PHE B CA 1
ATOM 1364 C C . PHE B 1 57 ? 3.246 -19 -7.805 1 92 57 PHE B C 1
ATOM 1366 O O . PHE B 1 57 ? 3.947 -18.062 -7.422 1 92 57 PHE B O 1
ATOM 1373 N N . LEU B 1 58 ? 3.27 -20.141 -7.16 1 91.44 58 LEU B N 1
ATOM 1374 C CA . LEU B 1 58 ? 4.027 -20.391 -5.938 1 91.44 58 LEU B CA 1
ATOM 1375 C C . LEU B 1 58 ? 5.527 -20.281 -6.195 1 91.44 58 LEU B C 1
ATOM 1377 O O . LEU B 1 58 ? 6.27 -19.75 -5.367 1 91.44 58 LEU B O 1
ATOM 1381 N N . ALA B 1 59 ? 5.918 -20.766 -7.355 1 89.44 59 ALA B N 1
ATOM 1382 C CA . ALA B 1 59 ? 7.34 -20.875 -7.668 1 89.44 59 ALA B CA 1
ATOM 1383 C C . ALA B 1 59 ? 7.922 -19.516 -8.078 1 89.44 59 ALA B C 1
ATOM 1385 O O . ALA B 1 59 ? 9.094 -19.234 -7.809 1 89.44 59 ALA B O 1
ATOM 1386 N N . THR B 1 60 ? 7.18 -18.688 -8.664 1 85.5 60 THR B N 1
ATOM 1387 C CA . THR B 1 60 ? 7.773 -17.516 -9.289 1 85.5 60 THR B CA 1
ATOM 1388 C C . THR B 1 60 ? 7.223 -16.234 -8.664 1 85.5 60 THR B C 1
ATOM 1390 O O . THR B 1 60 ? 7.984 -15.344 -8.281 1 85.5 60 THR B O 1
ATOM 1393 N N . GLU B 1 61 ? 5.859 -16.125 -8.43 1 87.5 61 GLU B N 1
ATOM 1394 C CA . GLU B 1 61 ? 5.227 -14.867 -8.078 1 87.5 61 GLU B CA 1
ATOM 1395 C C . GLU B 1 61 ? 4.895 -14.805 -6.586 1 87.5 61 GLU B C 1
ATOM 1397 O O . GLU B 1 61 ? 5.039 -13.758 -5.957 1 87.5 61 GLU B O 1
ATOM 1402 N N . GLY B 1 62 ? 4.535 -15.914 -6.066 1 91.88 62 GLY B N 1
ATOM 1403 C CA . GLY B 1 62 ? 4.043 -15.938 -4.699 1 91.88 62 GLY B CA 1
ATOM 1404 C C . GLY B 1 62 ? 5.074 -15.477 -3.686 1 91.88 62 GLY B C 1
ATOM 1405 O O . GLY B 1 62 ? 4.781 -14.625 -2.838 1 91.88 62 GLY B O 1
ATOM 1406 N N . ARG B 1 63 ? 6.23 -15.984 -3.842 1 89.12 63 ARG B N 1
ATOM 1407 C CA . ARG B 1 63 ? 7.281 -15.648 -2.891 1 89.12 63 ARG B CA 1
ATOM 1408 C C . ARG B 1 63 ? 7.715 -14.195 -3.045 1 89.12 63 ARG B C 1
ATOM 1410 O O . ARG B 1 63 ? 7.996 -13.516 -2.055 1 89.12 63 ARG B O 1
ATOM 1417 N N . ASP B 1 64 ? 7.809 -13.766 -4.23 1 90.75 64 ASP B N 1
ATOM 1418 C CA . ASP B 1 64 ? 8.18 -12.375 -4.484 1 90.75 64 ASP B CA 1
ATOM 1419 C C . ASP B 1 64 ? 7.125 -11.422 -3.928 1 90.75 64 ASP B C 1
ATOM 1421 O O . ASP B 1 64 ? 7.465 -10.383 -3.354 1 90.75 64 ASP B O 1
ATOM 1425 N N . ARG B 1 65 ? 5.836 -11.773 -4.059 1 92.19 65 ARG B N 1
ATOM 1426 C CA . ARG B 1 65 ? 4.75 -10.945 -3.533 1 92.19 65 ARG B CA 1
ATOM 1427 C C . ARG B 1 65 ? 4.812 -10.867 -2.012 1 92.19 65 ARG B C 1
ATOM 1429 O O . ARG B 1 65 ? 4.543 -9.812 -1.429 1 92.19 65 ARG B O 1
ATOM 1436 N N . LEU B 1 66 ? 5.188 -12 -1.421 1 94.88 66 LEU B N 1
ATOM 1437 C CA . LEU B 1 66 ? 5.336 -12 0.03 1 94.88 66 LEU B CA 1
ATOM 1438 C C . LEU B 1 66 ? 6.453 -11.055 0.461 1 94.88 66 LEU B C 1
ATOM 1440 O O . LEU B 1 66 ? 6.27 -10.25 1.376 1 94.88 66 LEU B O 1
ATOM 1444 N N . ARG B 1 67 ? 7.566 -11.07 -0.208 1 94.06 67 ARG B N 1
ATOM 1445 C CA . ARG B 1 67 ? 8.703 -10.219 0.118 1 94.06 67 ARG B CA 1
ATOM 1446 C C . ARG B 1 67 ? 8.352 -8.742 -0.06 1 94.06 67 ARG B C 1
ATOM 1448 O O . ARG B 1 67 ? 8.719 -7.906 0.767 1 94.06 67 ARG B O 1
ATOM 1455 N N . GLN B 1 68 ? 7.68 -8.477 -1.104 1 94.44 68 GLN B N 1
ATOM 1456 C CA . GLN B 1 68 ? 7.23 -7.109 -1.342 1 94.44 68 GLN B CA 1
ATOM 1457 C C . GLN B 1 68 ? 6.336 -6.617 -0.206 1 94.44 68 GLN B C 1
ATOM 1459 O O . GLN B 1 68 ? 6.523 -5.512 0.303 1 94.44 68 GLN B O 1
ATOM 1464 N N . LEU B 1 69 ? 5.395 -7.469 0.129 1 96.31 69 LEU B N 1
ATOM 1465 C CA . LEU B 1 69 ? 4.465 -7.109 1.194 1 96.31 69 LEU B CA 1
ATOM 1466 C C . LEU B 1 69 ? 5.203 -6.883 2.508 1 96.31 69 LEU B C 1
ATOM 1468 O O . LEU B 1 69 ? 4.906 -5.934 3.236 1 96.31 69 LEU B O 1
ATOM 1472 N N . GLN B 1 70 ? 6.223 -7.723 2.764 1 97.19 70 GLN B N 1
ATOM 1473 C CA . GLN B 1 70 ? 7.027 -7.582 3.971 1 97.19 70 GLN B CA 1
ATOM 1474 C C . GLN B 1 70 ? 7.766 -6.246 3.986 1 97.19 70 GLN B C 1
ATOM 1476 O O . GLN B 1 70 ? 7.801 -5.559 5.008 1 97.19 70 GLN B O 1
ATOM 1481 N N . ARG B 1 71 ? 8.289 -5.898 2.869 1 94.75 71 ARG B N 1
ATOM 1482 C CA . ARG B 1 71 ? 9.023 -4.637 2.77 1 94.75 71 ARG B CA 1
ATOM 1483 C C . ARG B 1 71 ? 8.078 -3.447 2.91 1 94.75 71 ARG B C 1
ATOM 1485 O O . ARG B 1 71 ? 8.414 -2.451 3.551 1 94.75 71 ARG B O 1
ATOM 1492 N N . MET B 1 72 ? 6.898 -3.555 2.393 1 94.88 72 MET B N 1
ATOM 1493 C CA . MET B 1 72 ? 5.914 -2.48 2.5 1 94.88 72 MET B CA 1
ATOM 1494 C C . MET B 1 72 ? 5.477 -2.289 3.949 1 94.88 72 MET B C 1
ATOM 1496 O O . MET B 1 72 ? 5.312 -1.158 4.41 1 94.88 72 MET B O 1
ATOM 1500 N N . VAL B 1 73 ? 5.402 -3.371 4.641 1 96.88 73 VAL B N 1
ATOM 1501 C CA . VAL B 1 73 ? 5.012 -3.324 6.047 1 96.88 73 VAL B CA 1
ATOM 1502 C C . VAL B 1 73 ? 6.109 -2.645 6.863 1 96.88 73 VAL B C 1
ATOM 1504 O O . VAL B 1 73 ? 5.824 -1.793 7.711 1 96.88 73 VAL B O 1
ATOM 1507 N N . VAL B 1 74 ? 7.34 -3.031 6.598 1 95.56 74 VAL B N 1
ATOM 1508 C CA . VAL B 1 74 ? 8.469 -2.455 7.316 1 95.56 74 VAL B CA 1
ATOM 1509 C C . VAL B 1 74 ? 8.539 -0.952 7.055 1 95.56 74 VAL B C 1
ATOM 1511 O O . VAL B 1 74 ? 8.719 -0.161 7.984 1 95.56 74 VAL B O 1
ATOM 1514 N N . VAL B 1 75 ? 8.352 -0.564 5.824 1 93 75 VAL B N 1
ATOM 1515 C CA . VAL B 1 75 ? 8.359 0.848 5.457 1 93 75 VAL B CA 1
ATOM 1516 C C . VAL B 1 75 ? 7.242 1.583 6.188 1 93 75 VAL B C 1
ATOM 1518 O O . VAL B 1 75 ? 7.438 2.697 6.676 1 93 75 VAL B O 1
ATOM 1521 N N . ASN B 1 76 ? 6.066 0.995 6.219 1 91.5 76 ASN B N 1
ATOM 1522 C CA . ASN B 1 76 ? 4.922 1.575 6.918 1 91.5 76 ASN B CA 1
ATOM 1523 C C . ASN B 1 76 ? 5.195 1.727 8.414 1 91.5 76 ASN B C 1
ATOM 1525 O O . ASN B 1 76 ? 4.832 2.736 9.016 1 91.5 76 ASN B O 1
ATOM 1529 N N . GLN B 1 77 ? 5.895 0.765 9.062 1 91.44 77 GLN B N 1
ATOM 1530 C CA . GLN B 1 77 ? 6.16 0.749 10.492 1 91.44 77 GLN B CA 1
ATOM 1531 C C . GLN B 1 77 ? 7.188 1.811 10.875 1 91.44 77 GLN B C 1
ATOM 1533 O O . GLN B 1 77 ? 7.109 2.402 11.953 1 91.44 77 GLN B O 1
ATOM 1538 N N . MET B 1 78 ? 8.102 2.07 10.055 1 87.12 78 MET B N 1
ATOM 1539 C CA . MET B 1 78 ? 9.164 3.031 10.32 1 87.12 78 MET B CA 1
ATOM 1540 C C . MET B 1 78 ? 8.602 4.441 10.469 1 87.12 78 MET B C 1
ATOM 1542 O O . MET B 1 78 ? 9.141 5.254 11.219 1 87.12 78 MET B O 1
ATOM 1546 N N . TYR B 1 79 ? 7.52 4.582 9.812 1 77.06 79 TYR B N 1
ATOM 1547 C CA . TYR B 1 79 ? 7.02 5.953 9.773 1 77.06 79 TYR B CA 1
ATOM 1548 C C . TYR B 1 79 ? 5.73 6.082 10.57 1 77.06 79 TYR B C 1
ATOM 1550 O O . TYR B 1 79 ? 5.121 7.156 10.609 1 77.06 79 TYR B O 1
ATOM 1558 N N . ALA B 1 80 ? 5.125 5.059 10.977 1 68.25 80 ALA B N 1
ATOM 1559 C CA . ALA B 1 80 ? 3.885 5.102 11.75 1 68.25 80 ALA B CA 1
ATOM 1560 C C . ALA B 1 80 ? 4.078 5.867 13.055 1 68.25 80 ALA B C 1
ATOM 1562 O O . ALA B 1 80 ? 4.762 5.395 13.961 1 68.25 80 ALA B O 1
ATOM 1563 N N . LYS B 1 81 ? 4.773 6.957 13.055 1 60.69 81 LYS B N 1
ATOM 1564 C CA . LYS B 1 81 ? 4.758 7.758 14.273 1 60.69 81 LYS B CA 1
ATOM 1565 C C . LYS B 1 81 ? 3.33 8.086 14.703 1 60.69 81 LYS B C 1
ATOM 1567 O O . LYS B 1 81 ? 2.402 8 13.891 1 60.69 81 LYS B O 1
ATOM 1572 N N . ARG B 1 82 ? 3.168 8.641 16.078 1 51.59 82 ARG B N 1
ATOM 1573 C CA . ARG B 1 82 ? 1.947 9.18 16.672 1 51.59 82 ARG B CA 1
ATOM 1574 C C . ARG B 1 82 ? 1.202 10.062 15.68 1 51.59 82 ARG B C 1
ATOM 1576 O O . ARG B 1 82 ? 1.749 11.047 15.188 1 51.59 82 ARG B O 1
ATOM 1583 N N . PRO B 1 83 ? 0.33 9.461 14.914 1 47.88 83 PRO B N 1
ATOM 1584 C CA . PRO B 1 83 ? -0.477 10.406 14.133 1 47.88 83 PRO B CA 1
ATOM 1585 C C . PRO B 1 83 ? -0.818 11.672 14.922 1 47.88 83 PRO B C 1
ATOM 1587 O O . PRO B 1 83 ? -1.361 11.594 16.031 1 47.88 83 PRO B O 1
ATOM 1590 N N . VAL B 1 84 ? -0.102 12.609 15 1 45.06 84 VAL B N 1
ATOM 1591 C CA . VAL B 1 84 ? -0.517 13.828 15.695 1 45.06 84 VAL B CA 1
ATOM 1592 C C . VAL B 1 84 ? -1.989 14.109 15.406 1 45.06 84 VAL B C 1
ATOM 1594 O O . VAL B 1 84 ? -2.756 14.43 16.312 1 45.06 84 VAL B O 1
ATOM 1597 N N . TYR B 1 85 ? -2.342 14.453 14.164 1 47.38 85 TYR B N 1
ATOM 1598 C CA . TYR B 1 85 ? -3.465 15.359 13.945 1 47.38 85 TYR B CA 1
ATOM 1599 C C . TYR B 1 85 ? -4.789 14.664 14.234 1 47.38 85 TYR B C 1
ATOM 1601 O O . TYR B 1 85 ? -5.793 15.32 14.516 1 47.38 85 TYR B O 1
ATOM 1609 N N . PHE B 1 86 ? -5 13.312 13.75 1 46.41 86 PHE B N 1
ATOM 1610 C CA . PHE B 1 86 ? -6.43 13.023 13.727 1 46.41 86 PHE B CA 1
ATOM 1611 C C . PHE B 1 86 ? -6.938 12.688 15.125 1 46.41 86 PHE B C 1
ATOM 1613 O O . PHE B 1 86 ? -8.102 12.312 15.297 1 46.41 86 PHE B O 1
ATOM 1620 N N . ASP B 1 87 ? -6.086 12.5 15.945 1 42.81 87 ASP B N 1
ATOM 1621 C CA . ASP B 1 87 ? -6.602 12.211 17.281 1 42.81 87 ASP B CA 1
ATOM 1622 C C . ASP B 1 87 ? -7.523 13.328 17.766 1 42.81 87 ASP B C 1
ATOM 1624 O O . ASP B 1 87 ? -8.414 13.094 18.578 1 42.81 87 ASP B O 1
ATOM 1628 N N . THR B 1 88 ? -7.18 14.508 17.484 1 40.59 88 THR B N 1
ATOM 1629 C CA . THR B 1 88 ? -7.9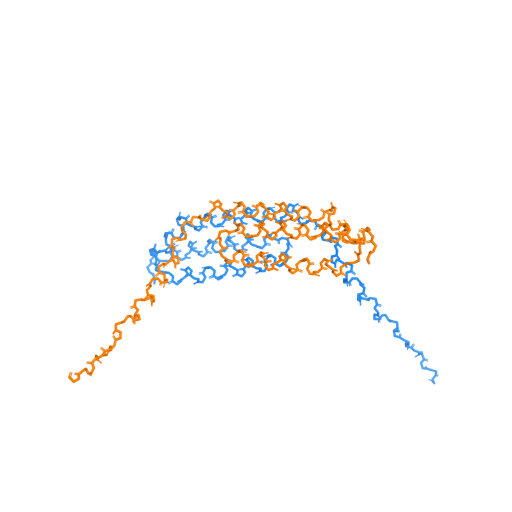49 15.523 18.188 1 40.59 88 THR B CA 1
ATOM 1630 C C . THR B 1 88 ? -9.375 15.602 17.656 1 40.59 88 THR B C 1
ATOM 1632 O O . THR B 1 88 ? -10.25 16.203 18.281 1 40.59 88 THR B O 1
ATOM 1635 N N . VAL B 1 89 ? -9.609 15.141 16.375 1 40.59 89 VAL B N 1
ATOM 1636 C CA . VAL B 1 89 ? -11.008 15.344 16 1 40.59 89 VAL B CA 1
ATOM 1637 C C . VAL B 1 89 ? -11.891 14.375 16.781 1 40.59 89 VAL B C 1
ATOM 1639 O O . VAL B 1 89 ? -13.109 14.555 16.844 1 40.59 89 VAL B O 1
ATOM 1642 N N . ALA B 1 90 ? -11.367 13.156 17.156 1 39.44 90 ALA B N 1
ATOM 1643 C CA . ALA B 1 90 ? -12.242 12.234 17.891 1 39.44 90 ALA B CA 1
ATOM 1644 C C . ALA B 1 90 ? -12.492 12.727 19.312 1 39.44 90 ALA B C 1
ATOM 1646 O O . ALA B 1 90 ? -13.367 12.211 20 1 39.44 90 ALA B O 1
ATOM 1647 N N . GLN B 1 91 ? -11.539 13.43 19.875 1 35.81 91 GLN B N 1
ATOM 1648 C CA . GLN B 1 91 ? -11.805 13.734 21.266 1 35.81 91 GLN B CA 1
ATOM 1649 C C . GLN B 1 91 ? -13.047 14.609 21.422 1 35.81 91 GLN B C 1
ATOM 1651 O O . GLN B 1 91 ? -13.672 14.633 22.484 1 35.81 91 GLN B O 1
ATOM 1656 N N . LYS B 1 92 ? -13.297 15.461 20.406 1 36.81 92 LYS B N 1
ATOM 1657 C CA . LYS B 1 92 ? -14.344 16.391 20.797 1 36.81 92 LYS B CA 1
ATOM 1658 C C . LYS B 1 92 ? -15.703 15.711 20.844 1 36.81 92 LYS B C 1
ATOM 1660 O O . LYS B 1 92 ? -16.688 16.312 21.281 1 36.81 92 LYS B O 1
ATOM 1665 N N . HIS B 1 93 ? -15.875 14.578 20.047 1 36.91 93 HIS B N 1
ATOM 1666 C CA . HIS B 1 93 ? -17.281 14.227 20.062 1 36.91 93 HIS B CA 1
ATOM 1667 C C . HIS B 1 93 ? -17.656 13.492 21.344 1 36.91 93 HIS B C 1
ATOM 1669 O O . HIS B 1 93 ? -18.828 13.156 21.562 1 36.91 93 HIS B O 1
ATOM 1675 N N . HIS B 1 94 ? -16.625 12.93 22.031 1 35.44 94 HIS B N 1
ATOM 1676 C CA . HIS B 1 94 ? -17.156 12.094 23.109 1 35.44 94 HIS B CA 1
ATOM 1677 C C . HIS B 1 94 ? -17.797 12.93 24.203 1 35.44 94 HIS B C 1
ATOM 1679 O O . HIS B 1 94 ? -18.234 12.398 25.234 1 35.44 94 HIS B O 1
ATOM 1685 N N . HIS B 1 95 ? -17.516 14.281 24.234 1 33.62 95 HIS B N 1
ATOM 1686 C CA . HIS B 1 95 ? -17.922 14.812 25.531 1 33.62 95 HIS B CA 1
ATOM 1687 C C . HIS B 1 95 ? -19.438 14.703 25.719 1 33.62 95 HIS B C 1
ATOM 1689 O O . HIS B 1 95 ? -19.953 14.953 26.812 1 33.62 95 HIS B O 1
ATOM 1695 N N . ARG B 1 96 ? -20.234 14.758 24.594 1 34.53 96 ARG B N 1
ATOM 1696 C CA . ARG B 1 96 ? -21.516 15.305 25.031 1 34.53 96 ARG B CA 1
ATOM 1697 C C . ARG B 1 96 ? -22.328 14.266 25.812 1 34.53 96 ARG B C 1
ATOM 1699 O O . ARG B 1 96 ? -23.453 14.531 26.234 1 34.53 96 ARG B O 1
ATOM 1706 N N . HIS B 1 97 ? -21.828 12.977 25.75 1 36.97 97 HIS B N 1
ATOM 1707 C CA . HIS B 1 97 ? -23.016 12.164 26.031 1 36.97 97 HIS B CA 1
ATOM 1708 C C . HIS B 1 97 ? -23.453 12.32 27.484 1 36.97 97 HIS B C 1
ATOM 1710 O O . HIS B 1 97 ? -24.484 11.773 27.891 1 36.97 97 HIS B O 1
ATOM 1716 N N . ASP B 1 98 ? -22.531 12.781 28.391 1 34.31 98 ASP B N 1
ATOM 1717 C CA . ASP B 1 98 ? -22.844 12.211 29.703 1 34.31 98 ASP B CA 1
ATOM 1718 C C . ASP B 1 98 ? -24.141 12.766 30.25 1 34.31 98 ASP B C 1
ATOM 1720 O O . ASP B 1 98 ? -24.703 12.227 31.219 1 34.31 98 ASP B O 1
ATOM 1724 N N . ASP B 1 99 ? -24.312 14.039 30.125 1 36.41 99 ASP B N 1
ATOM 1725 C CA . ASP B 1 99 ? -24.875 14.562 31.375 1 36.41 99 ASP B CA 1
ATOM 1726 C C . ASP B 1 99 ? -26.359 14.195 31.516 1 36.41 99 ASP B C 1
ATOM 1728 O O . ASP B 1 99 ? -27.203 15.078 31.672 1 36.41 99 ASP B O 1
ATOM 1732 N N . GLY B 1 100 ? -26.891 13.211 30.844 1 31.91 100 GLY B N 1
ATOM 1733 C CA . GLY B 1 100 ? -28.344 13.133 30.844 1 31.91 100 GLY B CA 1
ATOM 1734 C C . GLY B 1 100 ? -28.953 13.109 32.219 1 31.91 100 GLY B C 1
ATOM 1735 O O . GLY B 1 100 ? -28.234 12.891 33.219 1 31.91 100 GLY B O 1
ATOM 1736 N N . THR B 1 101 ? -30.359 13.305 32.406 1 40.09 101 THR B N 1
ATOM 1737 C CA . THR B 1 101 ? -31.547 13.797 33.125 1 40.09 101 THR B CA 1
ATOM 1738 C C . THR B 1 101 ? -31.938 12.836 34.25 1 40.09 101 THR B C 1
ATOM 1740 O O . THR B 1 101 ? -33 12.977 34.844 1 40.09 101 THR B O 1
ATOM 1743 N N . GLY B 1 102 ? -31.062 11.844 34.688 1 36.09 102 GLY B N 1
ATOM 1744 C CA . GLY B 1 102 ? -31.891 10.859 35.375 1 36.09 102 GLY B CA 1
ATOM 1745 C C . GLY B 1 102 ? -32.531 11.391 36.625 1 36.09 102 GLY B C 1
ATOM 1746 O O . GLY B 1 102 ? -31.844 11.68 37.625 1 36.09 102 GLY B O 1
ATOM 1747 N N . LYS B 1 103 ? -33.438 12.336 36.531 1 42.38 103 LYS B N 1
ATOM 1748 C CA . LYS B 1 103 ? -34.25 12.828 37.625 1 42.38 103 LYS B CA 1
ATOM 1749 C C . LYS B 1 103 ? -34.812 11.68 38.469 1 42.38 103 LYS B C 1
ATOM 1751 O O . LYS B 1 103 ? -35.562 10.844 37.938 1 42.38 103 LYS B O 1
ATOM 1756 N N . PRO B 1 104 ? -34.062 11.07 39.406 1 38.12 104 PRO B N 1
ATOM 1757 C CA . PRO B 1 104 ? -34.75 10.023 40.188 1 38.12 104 PRO B CA 1
ATOM 1758 C C . PRO B 1 104 ? -36 10.531 40.906 1 38.12 104 PRO B C 1
ATOM 1760 O O . PRO B 1 104 ? -35.938 11.57 41.562 1 38.12 104 PRO B O 1
ATOM 1763 N N . VAL B 1 105 ? -37.156 10.367 40.406 1 37.91 105 VAL B N 1
ATOM 1764 C CA . VAL B 1 105 ? -38.5 10.641 40.906 1 37.91 105 VAL B CA 1
ATOM 1765 C C . VAL B 1 105 ? -38.688 9.914 42.25 1 37.91 105 VAL B C 1
ATOM 1767 O O . VAL B 1 105 ? -39.312 8.844 42.281 1 37.91 105 VAL B O 1
ATOM 1770 N N . MET B 1 106 ? -37.781 9.781 43.125 1 32.09 106 MET B N 1
ATOM 1771 C CA . MET B 1 106 ? -38.25 9.055 44.312 1 32.09 106 MET B CA 1
ATOM 1772 C C . MET B 1 106 ? -39.281 9.875 45.062 1 32.09 106 MET B C 1
ATOM 1774 O O . MET B 1 106 ? -39.094 11.07 45.281 1 32.09 106 MET B O 1
ATOM 1778 N N . LYS B 1 107 ? -40.469 9.078 45.562 1 27.34 107 LYS B N 1
ATOM 1779 C CA . LYS B 1 107 ? -41.281 9.289 46.781 1 27.34 107 LYS B CA 1
ATOM 1780 C C . LYS B 1 107 ? -40.406 9.43 48 1 27.34 107 LYS B C 1
ATOM 1782 O O . LYS B 1 107 ? -39.375 8.773 48.125 1 27.34 107 LYS B O 1
#

Radius of gyration: 25.37 Å; Cα contacts (8 Å, |Δi|>4): 128; chains: 2; bounding box: 52×73×103 Å

Secondary structure (DSSP, 8-state):
--HHHHHHHHHHHHHHHHHHHHHTT-SSHHHHHHHHHHHHHHHHHHHTS-HHHHHHIIIIIIHHHHHHHHHHHHHHHHH----SHHHHHHHGGGGGGG---------/--HHHHHHHHHHHHHHHHHHHHHTT-SSHHHHHHHHHHHHHHHHHHHTS-HHHHHHIIIIIIHHHHHHHHHHHHHHHHH-----STHHHHHGGGGGGGG--------

Sequence (214 aa):
MSATAKTLKKSVDRLRGQMMRTAHGFRDYNFRQYFVQHVKDDFDAVAKLPEEEQRKFLATEGRDRLRQLQRMVVVNQMYAKRPVYFDTVAQKHHHRHDDGTGKPVMKMSATAKTLKKSVDRLRGQMMRTAHGFRDYNFRQYFVQHVKDDFDAVAKLPEEEQRKFLATEGRDRLRQLQRMVVVNQMYAKRPVYFDTVAQKHHHRHDDGTGKPVMK